Protein AF-A0A5T8WCN5-F1 (afdb_monomer_lite)

Structure (mmCIF, N/CA/C/O backbone):
data_AF-A0A5T8WCN5-F1
#
_entry.id   AF-A0A5T8WCN5-F1
#
loop_
_atom_site.group_PDB
_atom_site.id
_atom_site.type_symbol
_atom_site.label_atom_id
_atom_site.label_alt_id
_atom_site.label_comp_id
_atom_site.label_asym_id
_atom_site.label_entity_id
_atom_site.label_seq_id
_atom_site.pdbx_PDB_ins_code
_atom_site.Cartn_x
_atom_site.Cartn_y
_atom_site.Cartn_z
_atom_site.occupancy
_atom_site.B_iso_or_equiv
_atom_site.auth_seq_id
_atom_site.auth_comp_id
_atom_site.auth_asym_id
_atom_site.auth_atom_id
_atom_site.pdbx_PDB_model_num
ATOM 1 N N . LEU A 1 1 ? 2.076 -3.722 13.464 1.00 82.94 1 LEU A N 1
ATOM 2 C CA . LEU A 1 1 ? 0.834 -3.062 12.977 1.00 82.94 1 LEU A CA 1
ATOM 3 C C . LEU A 1 1 ? -0.424 -3.867 13.313 1.00 82.94 1 LEU A C 1
ATOM 5 O O . LEU A 1 1 ? -1.258 -3.328 14.028 1.00 82.94 1 LEU A O 1
ATOM 9 N N . VAL A 1 2 ? -0.554 -5.138 12.902 1.00 87.25 2 VAL A N 1
ATOM 10 C CA . VAL A 1 2 ? -1.712 -5.998 13.263 1.00 87.25 2 VAL A CA 1
ATOM 11 C C . VAL A 1 2 ? -1.995 -6.002 14.772 1.00 87.25 2 VAL A C 1
ATOM 13 O O . VAL A 1 2 ? -3.117 -5.730 15.182 1.00 87.25 2 VAL A O 1
ATOM 16 N N . ALA A 1 3 ? -0.969 -6.209 15.606 1.00 87.50 3 ALA A N 1
ATOM 17 C CA . ALA A 1 3 ? -1.112 -6.182 17.064 1.00 87.50 3 ALA A CA 1
ATOM 18 C C . ALA A 1 3 ? -1.677 -4.845 17.586 1.00 87.50 3 ALA A C 1
ATOM 20 O O . ALA A 1 3 ? -2.557 -4.845 18.443 1.00 87.50 3 ALA A O 1
ATOM 21 N N . SER A 1 4 ? -1.229 -3.711 17.034 1.00 90.00 4 SER A N 1
ATOM 22 C CA . SER A 1 4 ? -1.769 -2.384 17.359 1.00 90.00 4 SER A CA 1
ATOM 23 C C . SER A 1 4 ? -3.244 -2.256 16.971 1.00 90.00 4 SER A C 1
ATOM 25 O O . SER A 1 4 ? -4.031 -1.724 17.749 1.00 90.00 4 SER A O 1
ATOM 27 N N . ILE A 1 5 ? -3.629 -2.777 15.800 1.00 90.81 5 ILE A N 1
ATOM 28 C CA . ILE A 1 5 ? -5.024 -2.772 15.338 1.00 90.81 5 ILE A CA 1
ATOM 29 C C . ILE A 1 5 ? -5.900 -3.590 16.291 1.00 90.81 5 ILE A C 1
ATOM 31 O O . ILE A 1 5 ? -6.925 -3.091 16.750 1.00 90.81 5 ILE A O 1
ATOM 35 N N . CYS A 1 6 ? -5.485 -4.808 16.651 1.00 90.94 6 CYS A N 1
ATOM 36 C CA . CYS A 1 6 ? -6.209 -5.636 17.617 1.00 90.94 6 CYS A CA 1
ATOM 37 C C . CYS A 1 6 ? -6.299 -4.957 18.994 1.00 90.94 6 CYS A C 1
ATOM 39 O O . CYS A 1 6 ? -7.351 -4.983 19.634 1.00 90.94 6 CYS A O 1
ATOM 41 N N . ALA A 1 7 ? -5.231 -4.280 19.429 1.00 91.00 7 ALA A N 1
ATOM 42 C CA . ALA A 1 7 ? -5.209 -3.554 20.694 1.00 91.00 7 ALA A CA 1
ATOM 43 C C . ALA A 1 7 ? -6.263 -2.435 20.756 1.00 91.00 7 ALA A C 1
ATOM 45 O O . ALA A 1 7 ? -6.838 -2.224 21.826 1.00 91.00 7 ALA A O 1
ATOM 46 N N . PHE A 1 8 ? -6.601 -1.779 19.637 1.00 92.62 8 PHE A N 1
ATOM 47 C CA . PHE A 1 8 ? -7.662 -0.762 19.610 1.00 92.62 8 PHE A CA 1
ATOM 48 C C . PHE A 1 8 ? -9.007 -1.305 20.107 1.00 92.62 8 PHE A C 1
ATOM 50 O O . PHE A 1 8 ? -9.693 -0.626 20.867 1.00 92.62 8 PHE A O 1
ATOM 57 N N . PHE A 1 9 ? -9.346 -2.558 19.798 1.00 91.19 9 PHE A N 1
ATOM 58 C CA . PHE A 1 9 ? -10.591 -3.189 20.256 1.00 91.19 9 PHE A CA 1
ATOM 59 C C . PHE A 1 9 ? -10.588 -3.510 21.761 1.00 91.19 9 PHE A C 1
ATOM 61 O O . PHE A 1 9 ? -11.640 -3.742 22.357 1.00 91.19 9 PHE A O 1
ATOM 68 N N . THR A 1 10 ? -9.424 -3.454 22.415 1.00 88.19 10 THR A N 1
ATOM 69 C CA . THR A 1 10 ? -9.294 -3.561 23.879 1.00 88.19 10 THR A CA 1
ATOM 70 C C . THR A 1 10 ? -9.321 -2.203 24.585 1.00 88.19 10 THR A C 1
ATOM 72 O O . THR A 1 10 ? -9.452 -2.158 25.809 1.00 88.19 10 THR A O 1
ATOM 75 N N . TYR A 1 11 ? -9.277 -1.090 23.837 1.00 85.88 11 TYR A N 1
ATOM 76 C CA . TYR A 1 11 ? -9.132 0.271 24.366 1.00 85.88 11 TYR A CA 1
ATOM 77 C C . TYR A 1 11 ? -10.179 0.636 25.426 1.00 85.88 11 TYR A C 1
ATOM 79 O O . TYR A 1 11 ? -9.854 1.277 26.425 1.00 85.88 11 TYR A O 1
ATOM 87 N N . LYS A 1 12 ? -11.437 0.212 25.244 1.00 83.31 12 LYS A N 1
ATOM 88 C CA . LYS A 1 12 ? -12.510 0.466 26.221 1.00 83.31 12 LYS A CA 1
ATOM 89 C C . LYS A 1 12 ? -12.329 -0.287 27.534 1.00 83.31 12 LYS A C 1
ATOM 91 O O . LYS A 1 12 ? -12.699 0.244 28.574 1.00 83.31 12 LYS A O 1
ATOM 96 N N . LYS A 1 13 ? -11.793 -1.509 27.479 1.00 86.75 13 LYS A N 1
ATOM 97 C CA . LYS A 1 13 ? -11.611 -2.373 28.652 1.00 86.75 13 LYS A CA 1
ATOM 98 C C . LYS A 1 13 ? -10.330 -2.022 29.404 1.00 86.75 13 LYS A C 1
ATOM 100 O O . LYS A 1 13 ? -10.351 -1.912 30.622 1.00 86.75 13 LYS A O 1
ATOM 105 N N . SER A 1 14 ? -9.228 -1.822 28.682 1.00 89.25 14 SER A N 1
ATOM 106 C CA . SER A 1 14 ? -7.927 -1.498 29.267 1.00 89.25 14 SER A CA 1
ATOM 107 C C . SER A 1 14 ? -7.165 -0.507 28.391 1.00 89.25 14 SER A C 1
ATOM 109 O O . SER A 1 14 ? -6.433 -0.870 27.468 1.00 89.25 14 SER A O 1
ATOM 111 N N . LYS A 1 15 ? -7.331 0.784 28.702 1.00 89.50 15 LYS A N 1
ATOM 112 C CA . LYS A 1 15 ? -6.631 1.870 28.000 1.00 89.50 15 LYS A CA 1
ATOM 113 C C . LYS A 1 15 ? -5.117 1.739 28.121 1.00 89.50 15 LYS A C 1
ATOM 115 O O . LYS A 1 15 ? -4.421 1.927 27.129 1.00 89.50 15 LYS A O 1
ATOM 120 N N . LEU A 1 16 ? -4.626 1.408 29.318 1.00 89.81 16 LEU A N 1
ATOM 121 C CA . LEU A 1 16 ? -3.194 1.284 29.577 1.00 89.81 16 LEU A CA 1
ATOM 122 C C . LEU A 1 16 ? -2.584 0.176 28.715 1.00 89.81 16 LEU A C 1
ATOM 124 O O . LEU A 1 16 ? -1.614 0.430 28.015 1.00 89.81 16 LEU A O 1
ATOM 128 N N . PHE A 1 17 ? -3.215 -1.001 28.673 1.00 90.06 17 PHE A N 1
ATOM 129 C CA . PHE A 1 17 ? -2.760 -2.121 27.846 1.00 90.06 17 PHE A CA 1
ATOM 130 C C . PHE A 1 17 ? -2.716 -1.765 26.356 1.00 90.06 17 PHE A C 1
ATOM 132 O O . PHE A 1 17 ? -1.711 -2.007 25.688 1.00 90.06 17 PHE A O 1
ATOM 139 N N . CYS A 1 18 ? -3.771 -1.119 25.846 1.00 90.69 18 CYS A N 1
ATOM 140 C CA . CYS A 1 18 ? -3.808 -0.651 24.463 1.00 90.69 18 CYS A CA 1
ATOM 141 C C . CYS A 1 18 ? -2.660 0.323 24.159 1.00 90.69 18 CYS A C 1
ATOM 143 O O . CYS A 1 18 ? -1.974 0.164 23.150 1.00 90.69 18 CYS A O 1
ATOM 145 N N . ILE A 1 19 ? -2.438 1.320 25.022 1.00 90.88 19 ILE A N 1
ATOM 146 C CA . ILE A 1 19 ? -1.373 2.316 24.841 1.00 90.88 19 ILE A CA 1
ATOM 147 C C . ILE A 1 19 ? 0.002 1.643 24.890 1.00 90.88 19 ILE A C 1
ATOM 149 O O . ILE A 1 19 ? 0.832 1.919 24.028 1.00 90.88 19 ILE A O 1
ATOM 153 N N . SER A 1 20 ? 0.231 0.728 25.835 1.00 90.81 20 SER A N 1
ATOM 154 C CA . SER A 1 20 ? 1.493 -0.002 25.963 1.00 90.81 20 SER A CA 1
ATOM 155 C C . SER A 1 20 ? 1.814 -0.830 24.718 1.00 90.81 20 SER A C 1
ATOM 157 O O . SER A 1 20 ? 2.929 -0.736 24.210 1.00 90.81 20 SER A O 1
ATOM 159 N N . ILE A 1 21 ? 0.849 -1.583 24.171 1.00 92.88 21 ILE A N 1
ATOM 160 C CA . ILE A 1 21 ? 1.066 -2.372 22.945 1.00 92.88 21 ILE A CA 1
ATOM 161 C C . ILE A 1 21 ? 1.368 -1.470 21.754 1.00 92.88 21 ILE A C 1
ATOM 163 O O . ILE A 1 21 ? 2.273 -1.770 20.971 1.00 92.88 21 ILE A O 1
ATOM 167 N N . VAL A 1 22 ? 0.611 -0.382 21.598 1.00 91.94 22 VAL A N 1
ATOM 168 C CA . VAL A 1 22 ? 0.800 0.557 20.488 1.00 91.94 22 VAL A CA 1
ATOM 169 C C . VAL A 1 22 ? 2.176 1.211 20.579 1.00 91.94 22 VAL A C 1
ATOM 171 O O . VAL A 1 22 ? 2.896 1.223 19.586 1.00 91.94 22 VAL A O 1
ATOM 174 N N . LEU A 1 23 ? 2.570 1.688 21.761 1.00 90.38 23 LEU A N 1
ATOM 175 C CA . LEU A 1 23 ? 3.866 2.327 21.987 1.00 90.38 23 LEU A CA 1
ATOM 176 C C . LEU A 1 23 ? 5.022 1.349 21.754 1.00 90.38 23 LEU A C 1
ATOM 178 O O . LEU A 1 23 ? 5.965 1.683 21.043 1.00 90.38 23 LEU A O 1
ATOM 182 N N . PHE A 1 24 ? 4.909 0.119 22.259 1.00 92.06 24 PHE A N 1
ATOM 183 C CA . PHE A 1 24 ? 5.889 -0.934 22.006 1.00 92.06 24 PHE A CA 1
ATOM 184 C C . PHE A 1 24 ? 6.013 -1.257 20.508 1.00 92.06 24 PHE A C 1
ATOM 186 O O . PHE A 1 24 ? 7.120 -1.312 19.979 1.00 92.06 24 PHE A O 1
ATOM 193 N N . ASN A 1 25 ? 4.892 -1.379 19.785 1.00 90.12 25 ASN A N 1
ATOM 194 C CA . ASN A 1 25 ? 4.906 -1.578 18.331 1.00 90.12 25 ASN A CA 1
ATOM 195 C C . ASN A 1 25 ? 5.549 -0.396 17.596 1.00 90.12 25 ASN A C 1
ATOM 197 O O . ASN A 1 25 ? 6.308 -0.618 16.659 1.00 90.12 25 ASN A O 1
ATOM 201 N N . CYS A 1 26 ? 5.266 0.845 18.001 1.00 87.62 26 CYS A N 1
ATOM 202 C CA . CYS A 1 26 ? 5.889 2.025 17.405 1.00 87.62 26 CYS A CA 1
ATOM 203 C C . CYS A 1 26 ? 7.409 2.023 17.604 1.00 87.62 26 CYS A C 1
ATOM 205 O O . CYS A 1 26 ? 8.124 2.339 16.660 1.00 87.62 26 CYS A O 1
ATOM 207 N N . ILE A 1 27 ? 7.903 1.617 18.780 1.00 87.06 27 ILE A N 1
ATOM 208 C CA . ILE A 1 27 ? 9.344 1.472 19.042 1.00 87.06 27 ILE A CA 1
ATOM 209 C C . ILE A 1 27 ? 9.949 0.391 18.140 1.00 87.06 27 ILE A C 1
ATOM 211 O O . ILE A 1 27 ? 10.964 0.639 17.499 1.00 87.06 27 ILE A O 1
ATOM 215 N N . LEU A 1 28 ? 9.320 -0.783 18.029 1.00 87.44 28 LEU A N 1
ATOM 216 C CA . LEU A 1 28 ? 9.818 -1.852 17.154 1.00 87.44 28 LEU A CA 1
ATOM 217 C C . LEU A 1 28 ? 9.855 -1.430 15.679 1.00 87.44 28 LEU A C 1
ATOM 219 O O . LEU A 1 28 ? 10.840 -1.678 14.990 1.00 87.44 28 LEU A O 1
ATOM 223 N N . ILE A 1 29 ? 8.802 -0.761 15.201 1.00 84.44 29 ILE A N 1
ATOM 224 C CA . ILE A 1 29 ? 8.745 -0.217 13.836 1.00 84.44 29 ILE A CA 1
ATOM 225 C C . ILE A 1 29 ? 9.837 0.836 13.638 1.00 84.44 29 ILE A C 1
ATOM 227 O O . ILE A 1 29 ? 10.491 0.861 12.600 1.00 84.44 29 ILE A O 1
ATOM 231 N N . PHE A 1 30 ? 10.066 1.681 14.641 1.00 79.75 30 PHE A N 1
ATOM 232 C CA . PHE A 1 30 ? 11.117 2.687 14.600 1.00 79.75 30 PHE A CA 1
ATOM 233 C C . PHE A 1 30 ? 12.512 2.055 14.490 1.00 79.75 30 PHE A C 1
ATOM 235 O O . PHE A 1 30 ? 13.299 2.473 13.646 1.00 79.75 30 PHE A O 1
ATOM 242 N N . LEU A 1 31 ? 12.795 1.008 15.272 1.00 82.31 31 LEU A N 1
ATOM 243 C CA . LEU A 1 31 ? 14.061 0.265 15.209 1.00 82.31 31 LEU A CA 1
ATOM 244 C C . LEU A 1 31 ? 14.255 -0.475 13.878 1.00 82.31 31 LEU A C 1
ATOM 246 O O . LEU A 1 31 ? 15.385 -0.651 13.438 1.00 82.31 31 LEU A O 1
ATOM 250 N N . HIS A 1 32 ? 13.167 -0.872 13.216 1.00 79.75 32 HIS A N 1
ATOM 251 C CA . HIS A 1 32 ? 13.210 -1.475 11.883 1.00 79.75 32 HIS A CA 1
ATOM 252 C C . HIS A 1 32 ? 13.611 -0.474 10.778 1.00 79.75 32 HIS A C 1
ATOM 254 O O . HIS A 1 32 ? 13.887 -0.876 9.653 1.00 79.75 32 HIS A O 1
ATOM 260 N N . GLY A 1 33 ? 13.638 0.833 11.064 1.00 71.38 33 GLY A N 1
ATOM 261 C CA . GLY A 1 33 ? 14.055 1.877 10.120 1.00 71.38 33 GLY A CA 1
ATOM 262 C C . GLY A 1 33 ? 12.966 2.329 9.140 1.00 71.38 33 GLY A C 1
ATOM 263 O O . GLY A 1 33 ? 13.053 3.429 8.593 1.00 71.38 33 GLY A O 1
ATOM 264 N N . ASN A 1 34 ? 11.888 1.554 8.968 1.00 74.31 34 ASN A N 1
ATOM 265 C CA . ASN A 1 34 ? 10.734 1.962 8.168 1.00 74.31 34 ASN A CA 1
ATOM 266 C C . ASN A 1 34 ? 9.742 2.785 9.008 1.00 74.31 34 ASN A C 1
ATOM 268 O O . ASN A 1 34 ? 9.023 2.253 9.851 1.00 74.31 34 ASN A O 1
ATOM 272 N N . LYS A 1 35 ? 9.661 4.093 8.742 1.00 76.31 35 LYS A N 1
ATOM 273 C CA . LYS A 1 35 ? 8.790 5.030 9.478 1.00 76.31 35 LYS A CA 1
ATOM 274 C C . LYS A 1 35 ? 7.345 5.057 8.958 1.00 76.31 35 LYS A C 1
ATOM 276 O O . LYS A 1 35 ? 6.450 5.499 9.679 1.00 76.31 35 LYS A O 1
ATOM 281 N N . GLY A 1 36 ? 7.092 4.563 7.742 1.00 79.19 36 GLY A N 1
ATOM 282 C CA . GLY A 1 36 ? 5.768 4.570 7.104 1.00 79.19 36 GLY A CA 1
ATOM 283 C C . GLY A 1 36 ? 4.660 3.909 7.942 1.00 79.19 36 GLY A C 1
ATOM 284 O O . GLY A 1 36 ? 3.607 4.519 8.141 1.00 79.19 36 GLY A O 1
ATOM 285 N N . PRO A 1 37 ? 4.881 2.719 8.532 1.00 87.31 37 PRO A N 1
ATOM 286 C CA . PRO A 1 37 ? 3.853 2.025 9.305 1.00 87.31 37 PRO A CA 1
ATOM 287 C C . PRO A 1 37 ? 3.378 2.772 10.559 1.00 87.31 37 PRO A C 1
ATOM 289 O O . PRO A 1 37 ? 2.265 2.520 11.014 1.00 87.31 37 PRO A O 1
ATOM 292 N N . ILE A 1 38 ? 4.163 3.709 11.110 1.00 85.19 38 ILE A N 1
ATOM 293 C CA . ILE A 1 38 ? 3.731 4.553 12.240 1.00 85.19 38 ILE A CA 1
ATOM 294 C C . ILE A 1 38 ? 2.555 5.440 11.812 1.00 85.19 38 ILE A C 1
ATOM 296 O O . ILE A 1 38 ? 1.558 5.546 12.532 1.00 85.19 38 ILE A O 1
ATOM 300 N N . PHE A 1 39 ? 2.626 6.015 10.609 1.00 85.00 39 PHE A N 1
ATOM 301 C CA . PHE A 1 39 ? 1.515 6.769 10.030 1.00 85.00 39 PHE A CA 1
ATOM 302 C C . PHE A 1 39 ? 0.303 5.868 9.793 1.00 85.00 39 PHE A C 1
ATOM 304 O O . PHE A 1 39 ? -0.814 6.253 10.136 1.00 85.00 39 PHE A O 1
ATOM 311 N N . SER A 1 40 ? 0.514 4.646 9.292 1.00 89.56 40 SER A N 1
ATOM 312 C CA . SER A 1 40 ? -0.570 3.674 9.108 1.00 89.56 40 SER A CA 1
ATOM 313 C C . SER A 1 40 ? -1.281 3.334 10.424 1.00 89.56 40 SER A C 1
ATOM 315 O O . SER A 1 40 ? -2.508 3.274 10.437 1.00 89.56 40 SER A O 1
ATOM 317 N N . ILE A 1 41 ? -0.556 3.184 11.548 1.00 91.31 41 ILE A N 1
ATOM 318 C CA . ILE A 1 41 ? -1.161 3.007 12.887 1.00 91.31 41 ILE A CA 1
ATOM 319 C C . ILE A 1 41 ? -2.046 4.206 13.235 1.00 91.31 41 ILE A C 1
ATOM 321 O O . ILE A 1 41 ? -3.177 4.029 13.688 1.00 91.31 41 ILE A O 1
ATOM 325 N N . PHE A 1 42 ? -1.537 5.424 13.043 1.00 89.69 42 PHE A N 1
ATOM 326 C CA . PHE A 1 42 ? -2.257 6.644 13.395 1.00 89.69 42 PHE A CA 1
ATOM 327 C C . PHE A 1 42 ? -3.546 6.816 12.577 1.00 89.69 42 PHE A C 1
ATOM 329 O O . PHE A 1 42 ? -4.613 7.065 13.143 1.00 89.69 42 PHE A O 1
ATOM 336 N N . ILE A 1 43 ? -3.477 6.615 11.258 1.00 91.56 43 ILE A N 1
ATOM 337 C CA . ILE A 1 43 ? -4.647 6.683 10.374 1.00 91.56 43 ILE A CA 1
ATOM 338 C C . ILE A 1 43 ? -5.640 5.569 10.728 1.00 91.56 43 ILE A C 1
ATOM 340 O O . ILE A 1 43 ? -6.835 5.837 10.867 1.00 91.56 43 ILE A O 1
ATOM 344 N N . ALA A 1 44 ? -5.162 4.342 10.960 1.00 94.19 44 ALA A N 1
ATOM 345 C CA . ALA A 1 44 ? -6.008 3.240 11.409 1.00 94.19 44 ALA A CA 1
ATOM 346 C C . ALA A 1 44 ? -6.708 3.562 12.738 1.00 94.19 44 ALA A C 1
ATOM 348 O O . ALA A 1 44 ? -7.883 3.247 12.902 1.00 94.19 44 ALA A O 1
ATOM 349 N N . PHE A 1 45 ? -6.045 4.247 13.672 1.00 93.12 45 PHE A N 1
ATOM 350 C CA . PHE A 1 45 ? -6.673 4.668 14.923 1.00 93.12 45 PHE A CA 1
ATOM 351 C C . PHE A 1 45 ? -7.784 5.707 14.704 1.00 93.12 45 PHE A C 1
ATOM 353 O O . PHE A 1 45 ? -8.863 5.587 15.284 1.00 93.12 45 PHE A O 1
ATOM 360 N N . ILE A 1 46 ? -7.566 6.704 13.839 1.00 93.00 46 ILE A N 1
ATOM 361 C CA . ILE A 1 46 ? -8.610 7.678 13.471 1.00 93.00 46 ILE A CA 1
ATOM 362 C C . ILE A 1 46 ? -9.819 6.960 12.863 1.00 93.00 46 ILE A C 1
ATOM 364 O O . ILE A 1 46 ? -10.961 7.238 13.236 1.00 93.00 46 ILE A O 1
ATOM 368 N N . LEU A 1 47 ? -9.574 6.017 11.953 1.00 94.56 47 LEU A N 1
ATOM 369 C CA . LEU A 1 47 ? -10.631 5.240 11.316 1.00 94.56 47 LEU A CA 1
ATOM 370 C C . LEU A 1 47 ? -11.357 4.336 12.308 1.00 94.56 47 LEU A C 1
ATOM 372 O O . LEU A 1 47 ? -12.578 4.253 12.241 1.00 94.56 47 LEU A O 1
ATOM 376 N N . TYR A 1 48 ? -10.652 3.738 13.269 1.00 94.94 48 TYR A N 1
ATOM 377 C CA . TYR A 1 48 ? -11.268 3.002 14.373 1.00 94.94 48 TYR A CA 1
ATOM 378 C C . TYR A 1 48 ? -12.225 3.912 15.158 1.00 94.94 48 TYR A C 1
ATOM 380 O O . TYR A 1 48 ? -13.392 3.575 15.361 1.00 94.94 48 TYR A O 1
ATOM 388 N N . LEU A 1 49 ? -11.778 5.113 15.541 1.00 93.25 49 LEU A N 1
ATOM 389 C CA . LEU A 1 49 ? -12.631 6.056 16.264 1.00 93.25 49 LEU A CA 1
ATOM 390 C C . LEU A 1 49 ? -13.864 6.477 15.444 1.00 93.25 49 LEU A C 1
ATOM 392 O O . LEU A 1 49 ? -14.948 6.633 16.002 1.00 93.25 49 LEU A O 1
ATOM 396 N N . SER A 1 50 ? -13.712 6.653 14.133 1.00 93.50 50 SER A N 1
ATOM 397 C CA . SER A 1 50 ? -14.807 7.070 13.256 1.00 93.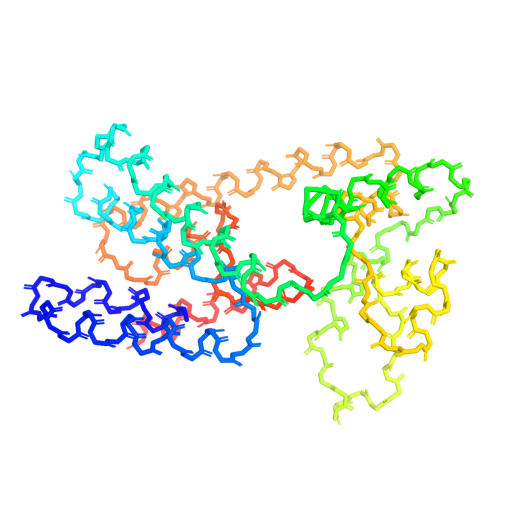50 50 SER A CA 1
ATOM 398 C C . SER A 1 50 ? -15.794 5.938 12.952 1.00 93.50 50 SER A C 1
ATOM 400 O O . SER A 1 50 ? -16.994 6.141 13.094 1.00 93.50 50 SER A O 1
ATOM 402 N N . TYR A 1 51 ? -15.312 4.764 12.536 1.00 93.19 51 TYR A N 1
ATOM 403 C CA . TYR A 1 51 ? -16.132 3.668 11.997 1.00 93.19 51 TYR A CA 1
ATOM 404 C C . TYR A 1 51 ? -16.545 2.620 13.040 1.00 93.19 51 TYR A C 1
ATOM 406 O O . TYR A 1 51 ? -17.553 1.951 12.855 1.00 93.19 51 TYR A O 1
ATOM 414 N N . ILE A 1 52 ? -15.796 2.449 14.134 1.00 93.69 52 ILE A N 1
ATOM 415 C CA . ILE A 1 52 ? -16.148 1.491 15.201 1.00 93.69 52 ILE A CA 1
ATOM 416 C C . ILE A 1 52 ? -16.812 2.210 16.374 1.00 93.69 52 ILE A C 1
ATOM 418 O O . ILE A 1 52 ? -17.835 1.770 16.907 1.00 93.69 52 ILE A O 1
ATOM 422 N N . GLU A 1 53 ? -16.227 3.336 16.784 1.00 92.31 53 GLU A N 1
ATOM 423 C CA . GLU A 1 53 ? -16.695 4.121 17.930 1.00 92.31 53 GLU A CA 1
ATOM 424 C C . GLU A 1 53 ? -17.720 5.201 17.559 1.00 92.31 53 GLU A C 1
ATOM 426 O O . GLU A 1 53 ? -18.254 5.854 18.456 1.00 92.31 53 GLU A O 1
ATOM 431 N N . ASN A 1 54 ? -18.010 5.395 16.266 1.00 90.88 54 ASN A N 1
ATOM 432 C CA . ASN A 1 54 ? -18.937 6.412 15.751 1.00 90.88 54 ASN A CA 1
ATOM 433 C C . ASN A 1 54 ? -18.626 7.839 16.240 1.00 90.88 54 ASN A C 1
ATOM 435 O O . ASN A 1 54 ? -19.518 8.681 16.381 1.00 90.88 54 ASN A O 1
ATOM 439 N N . LYS A 1 55 ? -17.352 8.139 16.519 1.00 91.19 55 LYS A N 1
ATOM 440 C CA . LYS A 1 55 ? -16.927 9.471 16.953 1.00 91.19 55 LYS A CA 1
ATOM 441 C C . LYS A 1 55 ? -16.705 10.366 15.747 1.00 91.19 55 LYS A C 1
ATOM 443 O O . LYS A 1 55 ? -15.896 10.073 14.872 1.00 91.19 55 LYS A O 1
ATOM 448 N N . LYS A 1 56 ? -17.356 11.528 15.756 1.00 90.19 56 LYS A N 1
ATOM 449 C CA . LYS A 1 56 ? -17.099 12.584 14.774 1.00 90.19 56 LYS A CA 1
ATOM 450 C C . LYS A 1 56 ? -15.725 13.198 15.031 1.00 90.19 56 LYS A C 1
ATOM 452 O O . LYS A 1 56 ? -15.518 13.881 16.036 1.00 90.19 56 LYS A O 1
ATOM 457 N N . ILE A 1 57 ? -14.792 12.962 14.116 1.00 90.06 57 ILE A N 1
ATOM 458 C CA . ILE A 1 57 ? -13.454 13.545 14.183 1.00 90.06 57 ILE A CA 1
ATOM 459 C C . ILE A 1 57 ? -13.516 14.970 13.638 1.00 90.06 57 ILE A C 1
ATOM 461 O O . ILE A 1 57 ? -13.880 15.201 12.488 1.00 90.06 57 ILE A O 1
ATOM 465 N N . LYS A 1 58 ? -13.187 15.948 14.485 1.00 90.56 58 LYS A N 1
ATOM 466 C CA . LYS A 1 58 ? -13.170 17.358 14.086 1.00 90.56 58 LYS A CA 1
ATOM 467 C C . LYS A 1 58 ? -12.006 17.605 13.127 1.00 90.56 58 LYS A C 1
ATOM 469 O O . LYS A 1 58 ? -10.884 17.198 13.416 1.00 90.56 58 LYS A O 1
ATOM 474 N N . PHE A 1 59 ? -12.240 18.368 12.061 1.00 88.19 59 PHE A N 1
ATOM 475 C CA . PHE A 1 59 ? -11.190 18.753 11.111 1.00 88.19 59 PHE A CA 1
ATOM 476 C C . PHE A 1 59 ? -9.975 19.393 11.806 1.00 88.19 59 PHE A C 1
ATOM 478 O O . PHE A 1 59 ? -8.841 18.990 11.577 1.00 88.19 59 PHE A O 1
ATOM 485 N N . MET A 1 60 ? -10.210 20.297 12.765 1.00 91.94 60 MET A N 1
ATOM 486 C CA . MET A 1 60 ? -9.130 20.937 13.530 1.00 91.94 60 MET A CA 1
ATOM 487 C C . MET A 1 60 ? -8.298 19.968 14.376 1.00 91.94 60 MET A C 1
ATOM 489 O O . MET A 1 60 ? -7.136 20.253 14.650 1.00 91.94 60 MET A O 1
ATOM 493 N N . PHE A 1 61 ? -8.869 18.840 14.807 1.00 89.94 61 PHE A N 1
ATOM 494 C CA . PHE A 1 61 ? -8.090 17.804 15.481 1.00 89.94 61 PHE A CA 1
ATOM 495 C C . PHE A 1 61 ? -7.114 17.155 14.496 1.00 89.94 61 PHE A C 1
ATOM 497 O O . PHE A 1 61 ? -5.933 17.061 14.810 1.00 89.94 61 PHE A O 1
ATOM 504 N N . LEU A 1 62 ? -7.577 16.813 13.287 1.00 88.56 62 LEU A N 1
ATOM 505 C CA . LEU A 1 62 ? -6.721 16.259 12.233 1.00 88.56 62 LEU A CA 1
ATOM 506 C C . LEU A 1 62 ? -5.580 17.217 11.886 1.00 88.56 62 LEU A C 1
ATOM 508 O O . LEU A 1 62 ? -4.426 16.804 11.917 1.00 88.56 62 LEU A O 1
ATOM 512 N N . VAL A 1 63 ? -5.885 18.497 11.645 1.00 89.56 63 VAL A N 1
ATOM 513 C CA . VAL A 1 63 ? -4.869 19.518 11.330 1.00 89.56 63 VAL A CA 1
ATOM 514 C C . VAL A 1 63 ? -3.800 19.585 12.422 1.00 89.56 63 VAL A C 1
ATOM 516 O O . VAL A 1 63 ? -2.612 19.521 12.119 1.00 89.56 63 VAL A O 1
ATOM 519 N N . LYS A 1 64 ? -4.203 19.652 13.698 1.00 90.62 64 LYS A N 1
ATOM 520 C CA . LYS A 1 64 ? -3.256 19.696 14.823 1.00 90.62 64 LYS A CA 1
ATOM 521 C C . LYS A 1 64 ? -2.419 18.424 14.918 1.00 90.62 64 LYS A C 1
ATOM 523 O O . LYS A 1 64 ? -1.210 18.514 15.101 1.00 90.62 64 LYS A O 1
ATOM 528 N N . SER A 1 65 ? -3.032 17.250 14.783 1.00 86.69 65 SER A N 1
ATOM 529 C CA . SER A 1 65 ? -2.303 15.984 14.854 1.00 86.69 65 SER A CA 1
ATOM 530 C C . SER A 1 65 ? -1.303 15.827 13.710 1.00 86.69 65 SER A C 1
ATOM 532 O O . SER A 1 65 ? -0.159 15.465 13.965 1.00 86.69 65 SER A O 1
ATOM 534 N N . PHE A 1 66 ? -1.690 16.151 12.473 1.00 86.50 66 PHE A N 1
ATOM 535 C CA . PHE A 1 66 ? -0.774 16.111 11.332 1.00 86.50 66 PHE A CA 1
ATOM 536 C C . PHE A 1 66 ? 0.335 17.158 11.442 1.00 86.50 66 PHE A C 1
ATOM 538 O O . PHE A 1 66 ? 1.472 16.843 11.110 1.00 86.50 66 PHE A O 1
ATOM 545 N N . ALA A 1 67 ? 0.055 18.354 11.972 1.00 88.31 67 ALA A N 1
ATOM 546 C CA . ALA A 1 67 ? 1.086 19.356 12.237 1.00 88.31 67 ALA A CA 1
ATOM 547 C C . ALA A 1 67 ? 2.116 18.860 13.265 1.00 88.31 67 ALA A C 1
ATOM 549 O O . ALA A 1 67 ? 3.315 18.987 13.040 1.00 88.31 67 ALA A O 1
ATOM 550 N N . VAL A 1 68 ? 1.668 18.234 14.361 1.00 87.69 68 VAL A N 1
ATOM 551 C CA . VAL A 1 68 ? 2.570 17.640 15.364 1.00 87.69 68 VAL A CA 1
ATOM 552 C C . VAL A 1 68 ? 3.416 16.527 14.748 1.00 87.69 68 VAL A C 1
ATOM 554 O O . VAL A 1 68 ? 4.630 16.512 14.935 1.00 87.69 68 VAL A O 1
ATOM 557 N N . ILE A 1 69 ? 2.804 15.624 13.977 1.00 83.62 69 ILE A N 1
ATOM 558 C CA . ILE A 1 69 ? 3.534 14.550 13.292 1.00 83.62 69 ILE A CA 1
ATOM 559 C C . ILE A 1 69 ? 4.555 15.134 12.308 1.00 83.62 69 ILE A C 1
ATOM 561 O O . ILE A 1 69 ? 5.697 14.685 12.299 1.00 83.62 69 ILE A O 1
ATOM 565 N N . ALA A 1 70 ? 4.183 16.151 11.526 1.00 83.25 70 ALA A N 1
ATOM 566 C CA . ALA A 1 70 ? 5.084 16.817 10.591 1.00 83.25 70 ALA A CA 1
ATOM 567 C C . ALA A 1 70 ? 6.281 17.448 11.313 1.00 83.25 70 ALA A C 1
ATOM 569 O O . ALA A 1 70 ? 7.414 17.221 10.908 1.00 83.25 70 ALA A O 1
ATOM 570 N N . VAL A 1 71 ? 6.057 18.164 12.421 1.00 85.56 71 VAL A N 1
ATOM 571 C CA . VAL A 1 71 ? 7.142 18.740 13.234 1.00 85.56 71 VAL A CA 1
ATOM 572 C C . VAL A 1 71 ? 8.074 17.651 13.757 1.00 85.56 71 VAL A C 1
ATOM 574 O O . VAL A 1 71 ? 9.287 17.785 13.636 1.00 85.56 71 VAL A O 1
ATOM 577 N N . ILE A 1 72 ? 7.525 16.558 14.294 1.00 82.50 72 ILE A N 1
ATOM 578 C CA . ILE A 1 72 ? 8.317 15.432 14.802 1.00 82.50 72 ILE A CA 1
ATOM 579 C C . ILE A 1 72 ? 9.160 14.819 13.678 1.00 82.50 72 ILE A C 1
ATOM 581 O O . ILE A 1 72 ? 10.363 14.631 13.838 1.00 82.50 72 ILE A O 1
ATOM 585 N N . VAL A 1 73 ? 8.551 14.536 12.527 1.00 77.19 73 VAL A N 1
ATOM 586 C CA . VAL A 1 73 ? 9.224 13.918 11.377 1.00 77.19 73 VAL A CA 1
ATOM 587 C C . VAL A 1 73 ? 10.311 14.833 10.821 1.00 77.19 73 VAL A C 1
ATOM 589 O O . VAL A 1 73 ? 11.413 14.355 10.567 1.00 77.19 73 VAL A O 1
ATOM 592 N N . THR A 1 74 ? 10.044 16.134 10.698 1.00 77.31 74 THR A N 1
ATOM 593 C CA . THR A 1 74 ? 11.027 17.132 10.259 1.00 77.31 74 THR A CA 1
ATOM 594 C C . THR A 1 74 ? 12.171 17.271 11.257 1.00 77.31 74 THR A C 1
ATOM 596 O O . THR A 1 74 ? 13.325 17.281 10.842 1.00 77.31 74 THR A O 1
ATOM 599 N N . ALA A 1 75 ? 11.890 17.319 12.563 1.00 80.75 75 ALA A N 1
ATOM 600 C CA . ALA A 1 75 ? 12.925 17.383 13.594 1.00 80.75 75 ALA A CA 1
ATOM 601 C C . ALA A 1 75 ? 13.825 16.138 13.564 1.00 80.75 75 ALA A C 1
ATOM 603 O O . ALA A 1 75 ? 15.047 16.249 13.619 1.00 80.75 75 ALA A O 1
ATOM 604 N N . PHE A 1 76 ? 13.234 14.952 13.402 1.00 75.56 76 PHE A N 1
ATOM 605 C CA . PHE A 1 76 ? 14.001 13.719 13.235 1.00 75.56 76 PHE A CA 1
ATOM 606 C C . PHE A 1 76 ? 14.801 13.694 11.938 1.00 75.56 76 PHE A C 1
ATOM 608 O O . PHE A 1 76 ? 15.940 13.232 11.942 1.00 75.56 76 PHE A O 1
ATOM 615 N N . PHE A 1 77 ? 14.222 14.157 10.828 1.00 75.31 77 PHE A N 1
ATOM 616 C CA . PHE A 1 77 ? 14.943 14.266 9.566 1.00 75.31 77 PHE A CA 1
ATOM 617 C C . PHE A 1 77 ? 16.152 15.184 9.742 1.00 75.31 77 PHE A C 1
ATOM 619 O O . PHE A 1 77 ? 17.263 14.739 9.510 1.00 75.31 77 PHE A O 1
ATOM 626 N N . ALA A 1 78 ? 15.965 16.386 10.291 1.00 76.88 78 ALA A N 1
ATOM 627 C CA . ALA A 1 78 ? 17.048 17.324 10.577 1.00 76.88 78 ALA A CA 1
ATOM 628 C C . ALA A 1 78 ? 18.133 16.742 11.502 1.00 76.88 78 ALA A C 1
ATOM 630 O O . ALA A 1 78 ? 19.307 17.011 11.294 1.00 76.88 78 ALA A O 1
ATOM 631 N N . TYR A 1 79 ? 17.761 15.922 12.492 1.00 78.88 79 TYR A N 1
ATOM 632 C CA . TYR A 1 79 ? 18.720 15.262 13.385 1.00 78.88 79 TYR A CA 1
ATOM 633 C C . TYR A 1 79 ? 19.519 14.136 12.709 1.00 78.88 79 TYR A C 1
ATOM 635 O O . TYR A 1 79 ? 20.687 13.932 13.016 1.00 78.88 79 TYR A O 1
ATOM 643 N N . THR A 1 80 ? 18.882 13.373 11.819 1.00 75.56 80 THR A N 1
ATOM 644 C CA . THR A 1 80 ? 19.503 12.210 11.150 1.00 75.56 80 THR A CA 1
ATOM 645 C C . THR A 1 80 ? 20.210 12.564 9.846 1.00 75.56 80 THR A C 1
ATOM 647 O O . THR A 1 80 ? 20.901 11.727 9.273 1.00 75.56 80 THR A O 1
ATOM 650 N N . PHE A 1 81 ? 20.022 13.785 9.365 1.00 73.38 81 PHE A N 1
ATOM 651 C CA . PHE A 1 81 ? 20.527 14.242 8.088 1.00 73.38 81 PHE A CA 1
ATOM 652 C C . PHE A 1 81 ? 21.957 14.770 8.220 1.00 73.38 81 PHE A C 1
ATOM 654 O O . PHE A 1 81 ? 22.214 15.693 8.988 1.00 73.38 81 PHE A O 1
ATOM 661 N N . THR A 1 82 ? 22.882 14.173 7.471 1.00 68.19 82 THR A N 1
ATOM 662 C CA . THR A 1 82 ? 24.323 14.419 7.618 1.00 68.19 82 THR A CA 1
ATOM 663 C C . THR A 1 82 ? 24.934 15.286 6.520 1.00 68.19 82 THR A C 1
ATOM 665 O O . THR A 1 82 ? 25.974 15.872 6.784 1.00 68.19 82 THR A O 1
ATOM 668 N N . ASP A 1 83 ? 24.322 15.407 5.331 1.00 72.62 83 ASP A N 1
ATOM 669 C CA . ASP A 1 83 ? 24.900 16.176 4.212 1.00 72.62 83 ASP A CA 1
ATOM 670 C C . ASP A 1 83 ? 23.881 16.598 3.136 1.00 72.62 83 ASP A C 1
ATOM 672 O O . ASP A 1 83 ? 23.053 15.797 2.700 1.00 72.62 83 ASP A O 1
ATOM 676 N N . GLY A 1 84 ? 24.004 17.838 2.638 1.00 75.31 84 GLY A N 1
ATOM 677 C CA . GLY A 1 84 ? 23.235 18.392 1.509 1.00 75.31 84 GLY A CA 1
ATOM 678 C C . GLY A 1 84 ? 22.116 19.371 1.896 1.00 75.31 84 GLY A C 1
ATOM 679 O O . GLY A 1 84 ? 22.061 19.872 3.016 1.00 75.31 84 GLY A O 1
ATOM 680 N N . ASN A 1 85 ? 21.202 19.668 0.964 1.00 79.06 85 ASN A N 1
ATOM 681 C CA . ASN A 1 85 ? 20.012 20.472 1.258 1.00 79.06 85 ASN A CA 1
ATOM 682 C C . ASN A 1 85 ? 18.854 19.554 1.706 1.00 79.06 85 ASN A C 1
ATOM 684 O O . ASN A 1 85 ? 18.412 18.701 0.929 1.00 79.06 85 ASN A O 1
ATOM 688 N N . PRO A 1 86 ? 18.321 19.709 2.932 1.00 72.94 86 PRO A N 1
ATOM 689 C CA . PRO A 1 86 ? 17.263 18.842 3.440 1.00 72.94 86 PRO A CA 1
ATOM 690 C C . PRO A 1 86 ? 15.958 18.942 2.635 1.00 72.94 86 PRO A C 1
ATOM 692 O O . PRO A 1 86 ? 15.260 17.941 2.488 1.00 72.94 86 PRO A O 1
ATOM 695 N N . ILE A 1 87 ? 15.641 20.114 2.074 1.00 73.00 87 ILE A N 1
ATOM 696 C CA . ILE A 1 87 ? 14.436 20.326 1.257 1.00 73.00 87 ILE A CA 1
ATOM 697 C C . ILE A 1 87 ? 14.568 19.600 -0.082 1.00 73.00 87 ILE A C 1
ATOM 699 O O . ILE A 1 87 ? 13.635 18.932 -0.520 1.00 73.00 87 ILE A O 1
ATOM 703 N N . GLU A 1 88 ? 15.736 19.693 -0.715 1.00 76.62 88 GLU A N 1
ATOM 704 C CA . GLU A 1 88 ? 16.019 19.003 -1.975 1.00 76.62 88 GLU A CA 1
ATOM 705 C C . GLU A 1 88 ? 15.977 17.485 -1.795 1.00 76.62 88 GLU A C 1
ATOM 707 O O . GLU A 1 88 ? 15.352 16.778 -2.581 1.00 76.62 88 GLU A O 1
ATOM 712 N N . ASN A 1 89 ? 16.553 16.974 -0.707 1.00 72.94 89 ASN A N 1
ATOM 713 C CA . ASN A 1 89 ? 16.498 15.549 -0.410 1.00 72.94 89 ASN A CA 1
ATOM 714 C C . ASN A 1 89 ? 15.079 15.069 -0.100 1.00 72.94 89 ASN A C 1
ATOM 716 O O . ASN A 1 89 ? 14.689 14.006 -0.574 1.00 72.94 89 ASN A O 1
ATOM 720 N N . MET A 1 90 ? 14.270 15.863 0.607 1.00 70.38 90 MET A N 1
ATOM 721 C CA . MET A 1 90 ? 12.838 15.586 0.759 1.00 70.38 90 MET A CA 1
ATOM 722 C C . MET A 1 90 ? 12.094 15.595 -0.585 1.00 70.38 90 MET A C 1
ATOM 724 O O . MET A 1 90 ? 11.218 14.759 -0.795 1.00 70.38 90 MET A O 1
ATOM 728 N N . ALA A 1 91 ? 12.443 16.488 -1.514 1.00 72.56 91 ALA A N 1
ATOM 729 C CA . ALA A 1 91 ? 11.865 16.497 -2.858 1.00 72.56 91 ALA A CA 1
ATOM 730 C C . ALA A 1 91 ? 12.285 15.258 -3.672 1.00 72.56 91 ALA A C 1
ATOM 732 O O . ALA A 1 91 ? 11.460 14.674 -4.376 1.00 72.56 91 ALA A O 1
ATOM 733 N N . ASN A 1 92 ? 13.529 14.796 -3.509 1.00 70.56 92 ASN A N 1
ATOM 734 C CA . ASN A 1 92 ? 14.043 13.582 -4.146 1.00 70.56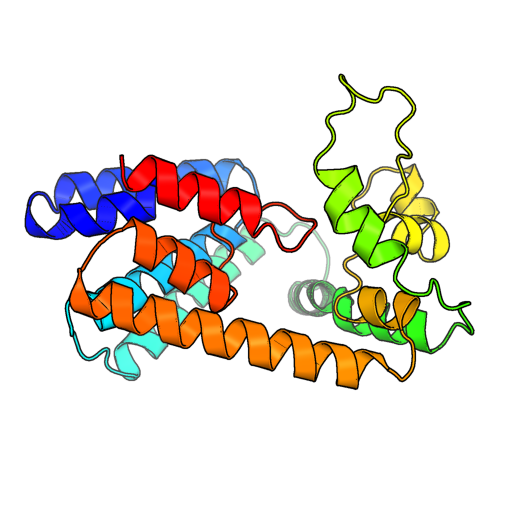 92 ASN A CA 1
ATOM 735 C C . ASN A 1 92 ? 13.338 12.297 -3.675 1.00 70.56 92 ASN A C 1
ATOM 737 O O . ASN A 1 92 ? 13.326 11.329 -4.425 1.00 70.56 92 ASN A O 1
ATOM 741 N N . TYR A 1 93 ? 12.666 12.284 -2.514 1.00 67.25 93 TYR A N 1
ATOM 742 C CA . TYR A 1 93 ? 11.791 11.166 -2.107 1.00 67.25 93 TYR A CA 1
ATOM 743 C C . TYR A 1 93 ? 10.530 11.010 -2.981 1.00 67.25 93 TYR A C 1
ATOM 745 O O . TYR A 1 93 ? 9.817 10.016 -2.857 1.00 67.25 93 TYR A O 1
ATOM 753 N N . SER A 1 94 ? 10.225 11.977 -3.854 1.00 68.94 94 SER A N 1
ATOM 754 C CA . SER A 1 94 ? 9.133 11.877 -4.839 1.00 68.94 94 SER A CA 1
ATOM 755 C C . SER A 1 94 ? 9.597 11.322 -6.194 1.00 68.94 94 SER A C 1
ATOM 757 O O . SER A 1 94 ? 8.948 11.534 -7.223 1.00 68.94 94 SER A O 1
ATOM 759 N N . ASP A 1 95 ? 10.724 10.609 -6.210 1.00 75.25 95 ASP A N 1
ATOM 760 C CA . ASP A 1 95 ? 11.332 10.023 -7.405 1.00 75.25 95 ASP A CA 1
ATOM 761 C C . ASP A 1 95 ? 10.416 9.041 -8.140 1.00 75.25 95 ASP A C 1
ATOM 763 O O . ASP A 1 95 ? 10.514 8.946 -9.356 1.00 75.25 95 ASP A O 1
ATOM 767 N N . TYR A 1 96 ? 9.463 8.395 -7.463 1.00 80.06 96 TYR A N 1
ATOM 768 C CA . TYR A 1 96 ? 8.515 7.470 -8.093 1.00 80.06 96 TYR A CA 1
ATOM 769 C C . TYR A 1 96 ? 7.755 8.066 -9.284 1.00 80.06 96 TYR A C 1
ATOM 771 O O . TYR A 1 96 ? 7.498 7.367 -10.262 1.00 80.06 96 TYR A O 1
ATOM 779 N N . THR A 1 97 ? 7.428 9.363 -9.248 1.00 84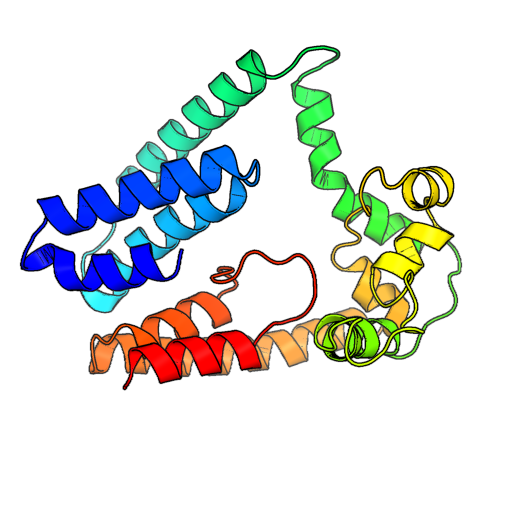.00 97 THR A N 1
ATOM 780 C CA . THR A 1 97 ? 6.775 10.029 -10.389 1.00 84.00 97 THR A CA 1
ATOM 781 C C . THR A 1 97 ? 7.773 10.272 -11.518 1.00 84.00 97 THR A C 1
ATOM 783 O O . THR A 1 97 ? 7.458 10.051 -12.685 1.00 84.00 97 THR A O 1
ATOM 786 N N . ARG A 1 98 ? 9.004 10.673 -11.181 1.00 86.50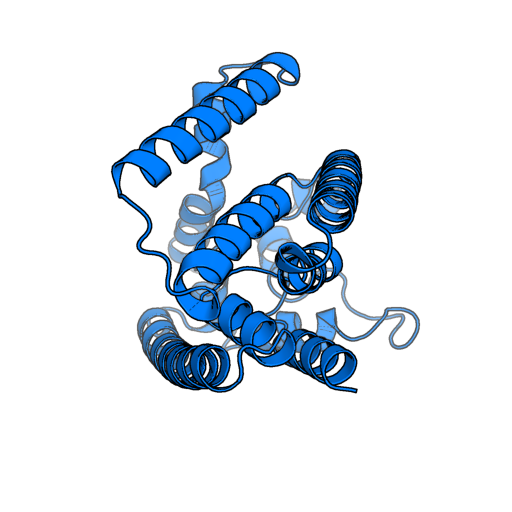 98 ARG A N 1
ATOM 787 C CA . ARG A 1 98 ? 10.089 10.866 -12.152 1.00 86.50 98 ARG A CA 1
ATOM 788 C C . ARG A 1 98 ? 10.458 9.551 -12.838 1.00 86.50 98 ARG A C 1
ATOM 790 O O . ARG A 1 98 ? 10.611 9.525 -14.053 1.00 86.50 98 ARG A O 1
ATOM 797 N N . ASN A 1 99 ? 10.543 8.467 -12.077 1.00 89.94 99 ASN A N 1
ATOM 798 C CA . ASN A 1 99 ? 10.855 7.132 -12.569 1.00 89.94 99 ASN A CA 1
ATOM 799 C C . ASN A 1 99 ? 9.709 6.591 -13.440 1.00 89.94 99 ASN A C 1
ATOM 801 O O . ASN A 1 99 ? 9.969 5.981 -14.471 1.00 89.94 99 ASN A O 1
ATOM 805 N N . ALA A 1 100 ? 8.445 6.887 -13.107 1.00 89.75 100 ALA A N 1
ATOM 806 C CA . ALA A 1 100 ? 7.315 6.578 -13.986 1.00 89.75 100 ALA A CA 1
ATOM 807 C C . ALA A 1 100 ? 7.410 7.303 -15.340 1.00 89.75 100 ALA A C 1
ATOM 809 O O . ALA A 1 100 ? 7.199 6.694 -16.387 1.00 89.75 100 ALA A O 1
ATOM 810 N N . VAL A 1 101 ? 7.761 8.595 -15.329 1.00 90.31 101 VAL A N 1
ATOM 811 C CA . VAL A 1 101 ? 7.966 9.382 -16.557 1.00 90.31 101 VAL A CA 1
ATOM 812 C C . VAL A 1 101 ? 9.162 8.865 -17.356 1.00 90.31 101 VAL A C 1
ATOM 814 O O . VAL A 1 101 ? 9.091 8.834 -18.581 1.00 90.31 101 VAL A O 1
ATOM 817 N N . LEU A 1 102 ? 10.234 8.436 -16.684 1.00 92.00 102 LEU A N 1
ATOM 818 C CA . LEU A 1 102 ? 11.405 7.832 -17.321 1.00 92.00 102 LEU A CA 1
ATOM 819 C C . LEU A 1 102 ? 11.023 6.582 -18.122 1.00 92.00 102 LEU A C 1
ATOM 821 O O . LEU A 1 102 ? 11.400 6.480 -19.282 1.00 92.00 102 LEU A O 1
ATOM 825 N N . VAL A 1 103 ? 10.229 5.680 -17.537 1.00 91.94 103 VAL A N 1
ATOM 826 C CA . VAL A 1 103 ? 9.725 4.486 -18.240 1.00 91.94 103 VAL A CA 1
ATOM 827 C C . VAL A 1 103 ? 8.863 4.882 -19.441 1.00 91.94 103 VAL A C 1
ATOM 829 O O . VAL A 1 103 ? 8.985 4.305 -20.519 1.00 91.94 103 VAL A O 1
ATOM 832 N N . ALA A 1 104 ? 7.996 5.883 -19.273 1.00 90.19 104 ALA A N 1
ATOM 833 C CA . ALA A 1 104 ? 7.097 6.318 -20.336 1.00 90.19 104 ALA A CA 1
ATOM 834 C C . ALA A 1 104 ? 7.816 7.011 -21.506 1.00 90.19 104 ALA A C 1
ATOM 836 O O . ALA A 1 104 ? 7.337 6.955 -22.636 1.00 90.19 104 ALA A O 1
ATOM 837 N N . SER A 1 105 ? 8.951 7.666 -21.253 1.00 91.69 105 SER A N 1
ATOM 838 C CA . SER A 1 105 ? 9.709 8.394 -22.275 1.00 91.69 105 SER A CA 1
ATOM 839 C C . SER A 1 105 ? 10.787 7.559 -22.968 1.00 91.69 105 SER A C 1
ATOM 841 O O . SER A 1 105 ? 11.310 7.984 -23.997 1.00 91.69 105 SER A O 1
ATOM 843 N N . SER A 1 106 ? 11.123 6.375 -22.451 1.00 86.62 106 SER A N 1
ATOM 844 C CA . SER A 1 106 ? 12.298 5.612 -22.883 1.00 86.62 106 SER A CA 1
ATOM 845 C C . SER A 1 106 ? 12.071 4.624 -24.035 1.00 86.62 106 SER A C 1
ATOM 847 O O . SER A 1 106 ? 12.909 3.746 -24.220 1.00 86.62 106 SER A O 1
ATOM 849 N N . ASN A 1 107 ? 10.969 4.712 -24.792 1.00 84.31 107 ASN A N 1
ATOM 850 C CA . ASN A 1 107 ? 10.590 3.717 -25.817 1.00 84.31 107 ASN A CA 1
ATOM 851 C C . ASN A 1 107 ? 10.704 2.261 -25.310 1.00 84.31 107 ASN A C 1
ATOM 853 O O . ASN A 1 107 ? 11.188 1.382 -26.017 1.00 84.31 107 ASN A O 1
ATOM 857 N N . PHE A 1 108 ? 10.324 2.026 -24.052 1.00 88.44 108 PHE A N 1
ATOM 858 C CA . PHE A 1 108 ? 10.420 0.714 -23.419 1.00 88.44 108 PHE A CA 1
ATOM 859 C C . PHE A 1 108 ? 9.354 -0.237 -23.980 1.00 88.44 108 PHE A C 1
ATOM 861 O O . PHE A 1 108 ? 8.179 0.131 -24.049 1.00 88.44 108 PHE A O 1
ATOM 868 N N . ASP A 1 109 ? 9.757 -1.453 -24.356 1.00 90.56 109 ASP A N 1
ATOM 869 C CA . ASP A 1 109 ? 8.836 -2.471 -24.863 1.00 90.56 109 ASP A CA 1
ATOM 870 C C . ASP A 1 109 ? 7.864 -2.925 -23.770 1.00 90.56 109 ASP A C 1
ATOM 872 O O . ASP A 1 109 ? 8.261 -3.237 -22.644 1.00 90.56 109 ASP A O 1
ATOM 876 N N . PHE A 1 110 ? 6.574 -2.991 -24.105 1.00 93.62 110 PHE A N 1
ATOM 877 C CA . PHE A 1 110 ? 5.565 -3.391 -23.131 1.00 93.62 110 PHE A CA 1
ATOM 878 C C . PHE A 1 110 ? 5.710 -4.861 -22.730 1.00 93.62 110 PHE A C 1
ATOM 880 O O . PHE A 1 110 ? 5.937 -5.744 -23.556 1.00 93.62 110 PHE A O 1
ATOM 887 N N . MET A 1 111 ? 5.521 -5.118 -21.439 1.00 94.00 111 MET A N 1
ATOM 888 C CA . MET A 1 111 ? 5.701 -6.426 -20.807 1.00 94.00 111 MET A CA 1
ATOM 889 C C . MET A 1 111 ? 4.387 -7.211 -20.668 1.00 94.00 111 MET A C 1
ATOM 891 O O . MET A 1 111 ? 4.390 -8.347 -20.196 1.00 94.00 111 MET A O 1
ATOM 895 N N . TYR A 1 112 ? 3.265 -6.635 -21.112 1.00 93.56 112 TYR A N 1
ATOM 896 C CA . TYR A 1 112 ? 1.949 -7.274 -21.251 1.00 93.56 112 TYR A CA 1
ATOM 897 C C . TYR A 1 112 ? 1.435 -7.986 -19.985 1.00 93.56 112 TYR A C 1
ATOM 899 O O . TYR A 1 112 ? 0.786 -9.028 -20.063 1.00 93.56 112 TYR A O 1
ATOM 907 N N . GLY A 1 113 ? 1.705 -7.425 -18.804 1.00 92.12 113 GLY A N 1
ATOM 908 C CA . GLY A 1 113 ? 1.259 -7.964 -17.513 1.00 92.12 113 GLY A CA 1
ATOM 909 C C . GLY A 1 113 ? 2.246 -8.938 -16.866 1.00 92.12 113 GLY A C 1
ATOM 910 O O . GLY A 1 113 ? 1.957 -9.471 -15.791 1.00 92.12 113 GLY A O 1
ATOM 911 N N . LYS A 1 114 ? 3.404 -9.182 -17.490 1.00 94.00 114 LYS A N 1
ATOM 912 C CA . LYS A 1 114 ? 4.460 -10.022 -16.925 1.00 94.00 114 LYS A CA 1
ATOM 913 C C . LYS A 1 114 ? 4.972 -9.454 -15.603 1.00 94.00 114 LYS A C 1
ATOM 915 O O . LYS A 1 114 ? 5.100 -10.220 -14.652 1.00 94.00 114 LYS A O 1
ATOM 920 N N . LEU A 1 115 ? 5.233 -8.146 -15.513 1.00 93.06 115 LEU A N 1
ATOM 921 C CA . LEU A 1 115 ? 5.803 -7.562 -14.293 1.00 93.06 115 LEU A CA 1
ATOM 922 C C . LEU A 1 115 ? 4.811 -7.659 -13.130 1.00 93.06 115 LEU A C 1
ATOM 924 O O . LEU A 1 115 ? 5.190 -8.037 -12.023 1.00 93.06 115 LEU A O 1
ATOM 928 N N . LEU A 1 116 ? 3.531 -7.389 -13.390 1.00 91.12 116 LEU A N 1
ATOM 929 C CA . LEU A 1 116 ? 2.438 -7.570 -12.442 1.00 91.12 116 LEU A CA 1
ATOM 930 C C . LEU A 1 116 ? 2.358 -9.023 -11.954 1.00 91.12 116 LEU A C 1
ATOM 932 O O . LEU A 1 116 ? 2.311 -9.267 -10.750 1.00 91.12 116 LEU A O 1
ATOM 936 N N . MET A 1 117 ? 2.358 -9.988 -12.877 1.00 91.62 117 MET A N 1
ATOM 937 C CA . MET A 1 117 ? 2.273 -11.412 -12.546 1.00 91.62 117 MET A CA 1
ATOM 938 C C . MET A 1 117 ? 3.461 -11.854 -11.691 1.00 91.62 117 MET A C 1
ATOM 940 O O . MET A 1 117 ? 3.266 -12.487 -10.656 1.00 91.62 117 MET A O 1
ATOM 944 N N . GLU A 1 118 ? 4.679 -11.474 -12.066 1.00 92.00 118 GLU A N 1
ATOM 945 C CA . GLU A 1 118 ? 5.889 -11.795 -11.311 1.00 92.00 118 GLU A CA 1
ATOM 946 C C . GLU A 1 118 ? 5.878 -11.164 -9.911 1.00 92.00 118 GLU A C 1
ATOM 948 O O . GLU A 1 118 ? 6.156 -11.847 -8.922 1.00 92.00 118 GLU A O 1
ATOM 953 N N . SER A 1 119 ? 5.496 -9.887 -9.803 1.00 88.81 119 SER A N 1
ATOM 954 C CA . SER A 1 119 ? 5.375 -9.178 -8.523 1.00 88.81 119 SER A CA 1
ATOM 955 C C . SER A 1 119 ? 4.379 -9.848 -7.577 1.00 88.81 119 SER A C 1
ATOM 957 O O . SER A 1 119 ? 4.596 -9.845 -6.366 1.00 88.81 119 SER A O 1
ATOM 959 N N . GLU A 1 120 ? 3.310 -10.455 -8.095 1.00 88.44 120 GLU A N 1
ATOM 960 C CA . GLU A 1 120 ? 2.356 -11.208 -7.282 1.00 88.44 120 GLU A CA 1
ATOM 961 C C . GLU A 1 120 ? 2.825 -12.648 -7.010 1.00 88.44 120 GLU A C 1
ATOM 963 O O . GLU A 1 120 ? 2.754 -13.131 -5.884 1.00 88.44 120 GLU A O 1
ATOM 968 N N . VAL A 1 121 ? 3.290 -13.384 -8.009 1.00 89.62 121 VAL A N 1
ATOM 969 C CA . VAL A 1 121 ? 3.523 -14.825 -7.858 1.00 89.62 121 VAL A CA 1
ATOM 970 C C . VAL A 1 121 ? 4.913 -15.103 -7.293 1.00 89.62 121 VAL A C 1
ATOM 972 O O . VAL A 1 121 ? 5.053 -15.828 -6.308 1.00 89.62 121 VAL A O 1
ATOM 975 N N . TYR A 1 122 ? 5.959 -14.515 -7.873 1.00 90.81 122 TYR A N 1
ATOM 976 C CA . TYR A 1 122 ? 7.343 -14.869 -7.539 1.00 90.81 122 TYR A CA 1
ATOM 977 C C . TYR A 1 122 ? 7.754 -14.314 -6.173 1.00 90.81 122 TYR A C 1
ATOM 979 O O . TYR A 1 122 ? 8.560 -14.924 -5.461 1.00 90.81 122 TYR A O 1
ATOM 987 N N . SER A 1 123 ? 7.170 -13.186 -5.761 1.00 86.06 123 SER A N 1
ATOM 988 C CA . SER A 1 123 ? 7.390 -12.608 -4.431 1.00 86.06 123 SER A CA 1
ATOM 989 C C . SER A 1 123 ? 6.929 -13.538 -3.301 1.00 86.06 123 SER A C 1
ATOM 991 O O . SER A 1 123 ? 7.549 -13.553 -2.238 1.00 86.06 123 SER A O 1
ATOM 993 N N . ARG A 1 124 ? 5.907 -14.369 -3.546 1.00 87.56 124 ARG A N 1
ATOM 994 C CA . ARG A 1 124 ? 5.303 -15.273 -2.555 1.00 87.56 124 ARG A CA 1
ATOM 995 C C . ARG A 1 124 ? 6.003 -16.616 -2.418 1.00 87.56 124 ARG A C 1
ATOM 997 O O . ARG A 1 124 ? 5.809 -17.291 -1.413 1.00 87.56 124 ARG A O 1
ATOM 1004 N N . ILE A 1 125 ? 6.806 -17.013 -3.403 1.00 89.50 125 ILE A N 1
ATOM 1005 C CA . ILE A 1 125 ? 7.520 -18.293 -3.386 1.00 89.50 125 ILE A CA 1
ATOM 1006 C C . ILE A 1 125 ? 8.864 -18.095 -2.668 1.00 89.50 125 ILE A C 1
ATOM 1008 O O . ILE A 1 125 ? 9.735 -17.391 -3.189 1.00 89.50 125 ILE A O 1
ATOM 1012 N N . PRO A 1 126 ? 9.091 -18.690 -1.483 1.00 88.75 126 PRO A N 1
ATOM 1013 C CA . PRO A 1 126 ? 10.376 -18.594 -0.797 1.00 88.75 126 PRO A CA 1
ATOM 1014 C C . PRO A 1 126 ? 11.502 -19.230 -1.621 1.00 88.75 126 PRO A C 1
ATOM 1016 O O . PRO A 1 126 ? 11.304 -20.268 -2.251 1.00 88.75 126 PRO A O 1
ATOM 1019 N N . ARG A 1 127 ? 12.719 -18.669 -1.546 1.00 89.56 127 ARG A N 1
ATOM 1020 C CA . ARG A 1 127 ? 13.901 -19.233 -2.233 1.00 89.56 127 ARG A CA 1
ATOM 1021 C C . ARG A 1 127 ? 14.241 -20.662 -1.790 1.00 89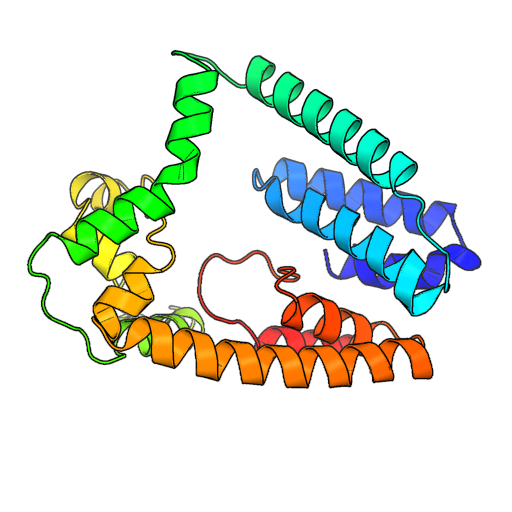.56 127 ARG A C 1
ATOM 1023 O O . ARG A 1 127 ? 14.824 -21.407 -2.557 1.00 89.56 127 ARG A O 1
ATOM 1030 N N . ALA A 1 128 ? 13.841 -21.069 -0.585 1.00 93.81 128 ALA A N 1
ATOM 1031 C CA . ALA A 1 128 ? 13.998 -22.453 -0.135 1.00 93.81 128 ALA A CA 1
ATOM 1032 C C . ALA A 1 128 ? 13.173 -23.454 -0.970 1.00 93.81 128 ALA A C 1
ATOM 1034 O O . ALA A 1 128 ? 13.565 -24.609 -1.090 1.00 93.81 128 ALA A O 1
ATOM 1035 N N . ILE A 1 129 ? 12.040 -23.014 -1.537 1.00 95.38 129 ILE A N 1
ATOM 1036 C CA . ILE A 1 129 ? 11.167 -23.838 -2.388 1.00 95.38 129 ILE A CA 1
ATOM 1037 C C . ILE A 1 129 ? 11.588 -23.730 -3.859 1.00 95.38 129 ILE A C 1
ATOM 1039 O O . ILE A 1 129 ? 11.530 -24.715 -4.587 1.00 95.38 129 ILE A O 1
ATOM 1043 N N . TRP A 1 130 ? 12.043 -22.549 -4.288 1.00 93.81 130 TRP A N 1
ATOM 1044 C CA . TRP A 1 130 ? 12.566 -22.315 -5.635 1.00 93.81 130 TRP A CA 1
ATOM 1045 C C . TRP A 1 130 ? 13.950 -21.647 -5.564 1.00 93.81 130 TRP A C 1
ATOM 1047 O O . TRP A 1 130 ? 14.033 -20.413 -5.554 1.00 93.81 130 TRP A O 1
ATOM 1057 N N . PRO A 1 131 ? 15.034 -22.444 -5.482 1.00 93.25 131 PRO A N 1
ATOM 1058 C CA . PRO A 1 131 ? 16.397 -21.923 -5.352 1.00 93.25 131 PRO A CA 1
ATOM 1059 C C . PRO A 1 131 ? 16.808 -21.031 -6.526 1.00 93.25 131 PRO A C 1
ATOM 1061 O O . PRO A 1 131 ? 17.314 -19.931 -6.310 1.00 93.25 131 PRO A O 1
ATOM 1064 N N . ASP A 1 132 ? 16.475 -21.452 -7.748 1.00 93.88 132 ASP A N 1
ATOM 1065 C CA . ASP A 1 132 ? 16.813 -20.757 -8.998 1.00 93.88 132 ASP A CA 1
ATOM 1066 C C . ASP A 1 132 ? 15.851 -19.606 -9.343 1.00 93.88 132 ASP A C 1
ATOM 1068 O O . ASP A 1 132 ? 15.766 -19.174 -10.495 1.00 93.88 132 ASP A O 1
ATOM 1072 N N . LYS A 1 133 ? 15.076 -19.111 -8.368 1.00 92.38 133 LYS A N 1
ATOM 1073 C CA . LYS A 1 133 ? 14.171 -17.981 -8.585 1.00 92.38 133 LYS A CA 1
ATOM 1074 C C . LYS A 1 133 ? 14.966 -16.750 -9.052 1.00 92.38 133 LYS A C 1
ATOM 1076 O O . LYS A 1 133 ? 15.931 -16.383 -8.365 1.00 92.38 133 LYS A O 1
ATOM 1081 N N . PRO A 1 134 ? 14.539 -16.069 -10.135 1.00 89.38 134 PRO A N 1
ATOM 1082 C CA . PRO A 1 134 ? 15.176 -14.836 -10.589 1.00 89.38 134 PRO A CA 1
ATOM 1083 C C . PRO A 1 134 ? 15.294 -13.805 -9.462 1.00 89.38 134 PRO A C 1
ATOM 1085 O O . PRO A 1 134 ? 14.452 -13.753 -8.562 1.00 89.38 134 PRO A O 1
ATOM 1088 N N . GLU A 1 135 ? 16.344 -12.988 -9.489 1.00 85.06 135 GLU A N 1
ATOM 1089 C CA . GLU A 1 135 ? 16.512 -11.886 -8.525 1.00 85.06 135 GLU A CA 1
ATOM 1090 C C . GLU A 1 135 ? 15.870 -10.586 -9.029 1.00 85.06 135 GLU A C 1
ATOM 1092 O O . GLU A 1 135 ? 15.520 -9.710 -8.246 1.00 85.06 135 GLU A O 1
ATOM 1097 N N . ASP A 1 136 ? 15.692 -10.483 -10.342 1.00 89.06 136 ASP A N 1
ATOM 1098 C CA . ASP A 1 136 ? 15.304 -9.307 -11.110 1.00 89.06 136 ASP A CA 1
ATOM 1099 C C . ASP A 1 136 ? 13.900 -9.455 -11.713 1.00 89.06 136 ASP A C 1
ATOM 1101 O O . ASP A 1 136 ? 13.699 -9.241 -12.904 1.00 89.06 136 ASP A O 1
ATOM 1105 N N . PHE A 1 137 ? 12.924 -9.843 -10.893 1.00 90.12 137 PHE A N 1
ATOM 1106 C CA . PHE A 1 137 ? 11.534 -10.032 -11.323 1.00 90.12 137 PHE A CA 1
ATOM 1107 C C . PHE A 1 137 ? 10.629 -8.861 -10.920 1.00 90.12 137 PHE A C 1
ATOM 1109 O O . PHE A 1 137 ? 10.893 -8.155 -9.941 1.00 90.12 137 PHE A O 1
ATOM 1116 N N . GLY A 1 138 ? 9.528 -8.676 -11.650 1.00 89.06 138 GLY A N 1
ATOM 1117 C CA . GLY A 1 138 ? 8.551 -7.627 -11.356 1.00 89.06 138 GLY A CA 1
ATOM 1118 C C . GLY A 1 138 ? 9.172 -6.226 -11.384 1.00 89.06 138 GLY A C 1
ATOM 1119 O O . GLY A 1 138 ? 9.930 -5.890 -12.292 1.00 89.06 138 GLY A O 1
ATOM 1120 N N . ALA A 1 139 ? 8.904 -5.405 -10.367 1.00 85.38 139 ALA A N 1
ATOM 1121 C CA . ALA A 1 139 ? 9.457 -4.047 -10.271 1.00 85.38 139 ALA A CA 1
ATOM 1122 C C . ALA A 1 139 ? 11.002 -4.003 -10.272 1.00 85.38 139 ALA A C 1
ATOM 1124 O O . ALA A 1 139 ? 11.606 -3.043 -10.756 1.00 85.38 139 ALA A O 1
ATOM 1125 N N . LEU A 1 140 ? 11.659 -5.059 -9.773 1.00 89.50 140 LEU A N 1
ATOM 1126 C CA . LEU A 1 140 ? 13.122 -5.150 -9.726 1.00 89.50 140 LEU A CA 1
ATOM 1127 C C . LEU A 1 140 ? 13.747 -5.259 -11.121 1.00 89.50 140 LEU A C 1
ATOM 1129 O O . LEU A 1 140 ? 14.875 -4.807 -11.320 1.00 89.50 140 LEU A O 1
ATOM 1133 N N . TYR A 1 141 ? 13.006 -5.788 -12.096 1.00 91.56 141 TYR A N 1
ATOM 1134 C CA . TYR A 1 141 ? 13.442 -5.803 -13.488 1.00 91.56 141 TYR A CA 1
ATOM 1135 C C . TYR A 1 141 ? 13.643 -4.378 -14.022 1.00 91.56 141 TYR A C 1
ATOM 1137 O O . TYR A 1 141 ? 14.666 -4.073 -14.633 1.00 91.56 141 TYR A O 1
ATOM 1145 N N . LEU A 1 142 ? 12.706 -3.470 -13.730 1.00 91.50 142 LEU A N 1
ATOM 1146 C CA . LEU A 1 142 ? 12.815 -2.068 -14.140 1.00 91.50 142 LEU A CA 1
ATOM 1147 C C . LEU A 1 142 ? 13.991 -1.375 -13.447 1.00 91.50 142 LEU A C 1
ATOM 1149 O O . LEU A 1 142 ? 14.722 -0.623 -14.088 1.00 91.50 142 LEU A O 1
ATOM 1153 N N . ALA A 1 143 ? 14.233 -1.672 -12.167 1.00 90.94 143 ALA A N 1
ATOM 1154 C CA . ALA A 1 143 ? 15.404 -1.163 -11.457 1.00 90.94 143 ALA A CA 1
ATOM 1155 C C . ALA A 1 143 ? 16.714 -1.593 -12.138 1.00 90.94 143 ALA A C 1
ATOM 1157 O O . ALA A 1 143 ? 17.600 -0.764 -12.330 1.00 90.94 143 ALA A O 1
ATOM 1158 N N . LYS A 1 144 ? 16.814 -2.854 -12.572 1.00 91.38 144 LYS A N 1
ATOM 1159 C CA . LYS A 1 144 ? 17.973 -3.366 -13.315 1.00 91.38 144 LYS A CA 1
ATOM 1160 C C . LYS A 1 144 ? 18.170 -2.658 -14.660 1.00 91.38 144 LYS A C 1
ATOM 1162 O O . LYS A 1 144 ? 19.307 -2.391 -15.033 1.00 91.38 144 LYS A O 1
ATOM 1167 N N . VAL A 1 145 ? 17.088 -2.360 -15.382 1.00 91.75 145 VAL A N 1
ATOM 1168 C CA . VAL A 1 145 ? 17.155 -1.714 -16.706 1.00 91.75 145 VAL A CA 1
ATOM 1169 C C . VAL A 1 145 ? 17.506 -0.228 -16.598 1.00 91.75 145 VAL A C 1
ATOM 1171 O O . VAL A 1 145 ? 18.400 0.240 -17.297 1.00 91.75 145 VAL A O 1
ATOM 1174 N N . PHE A 1 146 ? 16.822 0.517 -15.728 1.00 91.62 146 PHE A N 1
ATOM 1175 C CA . PHE A 1 146 ? 16.950 1.977 -15.653 1.00 91.62 146 PHE A CA 1
ATOM 1176 C C . PHE A 1 146 ? 18.027 2.458 -14.676 1.00 91.62 146 PHE A C 1
ATOM 1178 O O . PHE A 1 146 ? 18.539 3.565 -14.829 1.00 91.62 146 PHE A O 1
ATOM 1185 N N . PHE A 1 147 ? 18.382 1.643 -13.680 1.00 90.75 147 PHE A N 1
ATOM 1186 C CA . PHE A 1 147 ? 19.357 1.978 -12.639 1.00 90.75 147 PHE A CA 1
ATOM 1187 C C . PHE A 1 147 ? 20.299 0.791 -12.339 1.00 90.75 147 PHE A C 1
ATOM 1189 O O . PHE A 1 147 ? 20.396 0.357 -11.185 1.00 90.75 147 PHE A O 1
ATOM 1196 N N . PRO A 1 148 ? 21.022 0.260 -13.348 1.00 90.62 148 PRO A N 1
ATOM 1197 C CA . PRO A 1 148 ? 21.819 -0.961 -13.209 1.00 90.62 148 PRO A CA 1
ATOM 1198 C C . PRO A 1 148 ? 22.874 -0.858 -12.102 1.00 90.62 148 PRO A C 1
ATOM 1200 O O . PRO A 1 148 ? 23.011 -1.775 -11.296 1.00 90.62 148 PRO A O 1
ATOM 1203 N N . ASP A 1 149 ? 23.578 0.272 -12.000 1.00 88.44 149 ASP A N 1
ATOM 1204 C CA . ASP A 1 149 ? 24.621 0.460 -10.985 1.00 88.44 149 ASP A CA 1
ATOM 1205 C C . ASP A 1 149 ? 24.072 0.376 -9.555 1.00 88.44 149 ASP A C 1
ATOM 1207 O O . ASP A 1 149 ? 24.696 -0.233 -8.685 1.00 88.44 149 ASP A O 1
ATOM 1211 N N . ALA A 1 150 ? 22.896 0.959 -9.302 1.00 84.19 150 ALA A N 1
ATOM 1212 C CA . ALA A 1 150 ? 22.245 0.905 -7.994 1.00 84.19 150 ALA A CA 1
ATOM 1213 C C . ALA A 1 150 ? 21.725 -0.509 -7.686 1.00 84.19 150 ALA A C 1
ATOM 1215 O O . ALA A 1 150 ? 21.870 -0.987 -6.557 1.00 84.19 150 ALA A O 1
ATOM 1216 N N . PHE A 1 151 ? 21.183 -1.188 -8.704 1.00 86.81 151 PHE A N 1
ATOM 1217 C CA . PHE A 1 151 ? 20.702 -2.564 -8.615 1.00 86.81 151 PHE A CA 1
ATOM 1218 C C . PHE A 1 151 ? 21.833 -3.532 -8.233 1.00 86.81 151 PHE A C 1
ATOM 1220 O O . PHE A 1 151 ? 21.746 -4.204 -7.208 1.00 86.81 151 PHE A O 1
ATOM 1227 N N . TYR A 1 152 ? 22.941 -3.544 -8.982 1.00 86.81 152 TYR A N 1
ATOM 1228 C CA . TYR A 1 152 ? 24.066 -4.453 -8.721 1.00 86.81 152 TYR A CA 1
ATOM 1229 C C . TYR A 1 152 ? 24.820 -4.147 -7.420 1.00 86.81 152 TYR A C 1
ATOM 1231 O O . TYR A 1 152 ? 25.457 -5.033 -6.852 1.00 86.81 152 TYR A O 1
ATOM 1239 N N . ARG A 1 153 ? 24.738 -2.910 -6.914 1.00 86.62 153 ARG A N 1
ATOM 1240 C CA . ARG A 1 153 ? 25.307 -2.524 -5.612 1.00 86.62 153 ARG A CA 1
ATOM 1241 C C . ARG A 1 153 ? 24.371 -2.786 -4.429 1.00 86.62 153 ARG A C 1
ATOM 1243 O O . ARG A 1 153 ? 24.746 -2.460 -3.306 1.00 86.62 153 ARG A O 1
ATOM 1250 N N . ASN A 1 154 ? 23.179 -3.348 -4.651 1.00 79.88 154 ASN A N 1
ATOM 1251 C CA . ASN A 1 154 ? 22.158 -3.563 -3.619 1.00 79.88 154 ASN A CA 1
ATOM 1252 C C . ASN A 1 154 ? 21.822 -2.286 -2.822 1.00 79.88 154 ASN A C 1
ATOM 1254 O O . ASN A 1 154 ? 21.552 -2.341 -1.623 1.00 79.88 154 ASN A O 1
ATOM 1258 N N . GLN A 1 155 ? 21.819 -1.122 -3.481 1.00 75.81 155 GLN A N 1
ATOM 1259 C CA . GLN A 1 155 ? 21.554 0.178 -2.840 1.00 75.81 155 GLN A CA 1
ATOM 1260 C C . GLN A 1 155 ? 20.053 0.487 -2.684 1.00 75.81 155 GLN A C 1
ATOM 1262 O O . GLN A 1 155 ? 19.677 1.602 -2.331 1.00 75.81 155 GLN A O 1
ATOM 1267 N N . GLY A 1 156 ? 19.197 -0.514 -2.909 1.00 67.50 156 GLY A N 1
ATOM 1268 C CA . GLY A 1 156 ? 17.745 -0.381 -2.949 1.00 67.50 156 GLY A CA 1
ATOM 1269 C C . GLY A 1 156 ? 17.219 -0.250 -4.378 1.00 67.50 156 GLY A C 1
ATOM 1270 O O . GLY A 1 156 ? 17.892 0.269 -5.266 1.00 67.50 156 GLY A O 1
ATOM 1271 N N . ALA A 1 157 ? 16.006 -0.755 -4.602 1.00 71.38 157 ALA A N 1
ATOM 1272 C CA . ALA A 1 157 ? 15.318 -0.619 -5.878 1.00 71.38 157 ALA A CA 1
ATOM 1273 C C . ALA A 1 157 ? 14.529 0.699 -5.898 1.00 71.38 157 ALA A C 1
ATOM 1275 O O . ALA A 1 157 ? 13.722 0.919 -4.988 1.00 71.38 157 ALA A O 1
ATOM 1276 N N . PRO A 1 158 ? 14.735 1.569 -6.903 1.00 79.94 158 PRO A N 1
ATOM 1277 C CA . PRO A 1 158 ? 13.932 2.772 -7.067 1.00 79.94 158 PRO A CA 1
ATOM 1278 C C . PRO A 1 158 ? 12.453 2.411 -7.187 1.00 79.94 158 PRO A C 1
ATOM 1280 O O . PRO A 1 158 ? 12.095 1.429 -7.838 1.00 79.94 158 PRO A O 1
ATOM 1283 N N . ALA A 1 159 ? 11.584 3.210 -6.575 1.00 83.38 159 ALA A N 1
ATOM 1284 C CA . ALA A 1 159 ? 10.151 3.048 -6.766 1.00 83.38 159 ALA A CA 1
ATOM 1285 C C . ALA A 1 159 ? 9.774 3.573 -8.156 1.00 83.38 159 ALA A C 1
ATOM 1287 O O . ALA A 1 159 ? 10.204 4.658 -8.540 1.00 83.38 159 ALA A O 1
ATOM 1288 N N . PHE A 1 160 ? 8.954 2.839 -8.907 1.00 88.50 160 PHE A N 1
ATOM 1289 C CA . PHE A 1 160 ? 8.485 3.275 -10.229 1.00 88.50 160 PHE A CA 1
ATOM 1290 C C . PHE A 1 160 ? 7.035 3.767 -10.212 1.00 88.50 160 PHE A C 1
ATOM 1292 O O . PHE A 1 160 ? 6.555 4.292 -11.212 1.00 88.50 160 PHE A O 1
ATOM 1299 N N . GLY A 1 161 ? 6.325 3.639 -9.085 1.00 87.56 161 GLY A N 1
ATOM 1300 C CA . GLY A 1 161 ? 4.940 4.090 -8.954 1.00 87.56 161 GLY A CA 1
ATOM 1301 C C . GLY A 1 161 ? 4.044 3.470 -10.031 1.00 87.56 161 GLY A C 1
ATOM 1302 O O . GLY A 1 161 ? 4.023 2.257 -10.215 1.00 87.56 161 GLY A O 1
ATOM 1303 N N . TYR A 1 162 ? 3.323 4.302 -10.787 1.00 89.69 162 TYR A N 1
ATOM 1304 C CA . TYR A 1 162 ? 2.515 3.824 -11.919 1.00 89.69 162 TYR A CA 1
ATOM 1305 C C . TYR A 1 162 ? 3.338 3.419 -13.152 1.00 89.69 162 TYR A C 1
ATOM 1307 O O . TYR A 1 162 ? 2.777 2.843 -14.080 1.00 89.69 162 TYR A O 1
ATOM 1315 N N . GLY A 1 163 ? 4.650 3.672 -13.158 1.00 91.56 163 GLY A N 1
ATOM 1316 C CA . GLY A 1 163 ? 5.576 3.238 -14.203 1.00 91.56 163 GLY A CA 1
ATOM 1317 C C . GLY A 1 163 ? 5.627 1.722 -14.370 1.00 91.56 163 GLY A C 1
ATOM 1318 O O . GLY A 1 163 ? 5.783 1.254 -15.487 1.00 91.56 163 GLY A O 1
ATOM 1319 N N . GLU A 1 164 ? 5.406 0.949 -13.302 1.00 91.56 164 GLU A N 1
ATOM 1320 C CA . GLU A 1 164 ? 5.341 -0.521 -13.376 1.00 91.56 164 GLU A CA 1
ATOM 1321 C C . GLU A 1 164 ? 4.138 -0.982 -14.204 1.00 91.56 164 GLU A C 1
ATOM 1323 O O . GLU A 1 164 ? 4.262 -1.786 -15.123 1.00 91.56 164 GLU A O 1
ATOM 1328 N N . LEU A 1 165 ? 2.968 -0.396 -13.934 1.00 92.62 165 LEU A N 1
ATOM 1329 C CA . LEU A 1 165 ? 1.752 -0.674 -14.695 1.00 92.62 165 LEU A CA 1
ATOM 1330 C C . LEU A 1 165 ? 1.822 -0.112 -16.117 1.00 92.62 165 LEU A C 1
ATOM 1332 O O . LEU A 1 165 ? 1.181 -0.660 -17.011 1.00 92.62 165 LEU A O 1
ATOM 1336 N N . TYR A 1 166 ? 2.560 0.980 -16.328 1.00 94.19 166 TYR A N 1
ATOM 1337 C CA . TYR A 1 166 ? 2.829 1.513 -17.664 1.00 94.19 166 TYR A CA 1
ATOM 1338 C C . TYR A 1 166 ? 3.764 0.605 -18.459 1.00 94.19 166 TYR A C 1
ATOM 1340 O O . TYR A 1 166 ? 3.495 0.335 -19.624 1.00 94.19 166 TYR A O 1
ATOM 1348 N N . ALA A 1 167 ? 4.810 0.066 -17.836 1.00 95.06 167 ALA A N 1
ATOM 1349 C CA . ALA A 1 167 ? 5.681 -0.919 -18.463 1.00 95.06 167 ALA A CA 1
ATOM 1350 C C . ALA A 1 167 ? 4.908 -2.177 -18.889 1.00 95.06 167 ALA A C 1
ATOM 1352 O O . ALA A 1 167 ? 5.213 -2.753 -19.925 1.00 95.06 167 ALA A O 1
ATOM 1353 N N . ASP A 1 168 ? 3.880 -2.589 -18.142 1.00 94.75 168 ASP A N 1
ATOM 1354 C CA . ASP A 1 168 ? 3.034 -3.721 -18.535 1.00 94.75 168 ASP A CA 1
ATOM 1355 C C . ASP A 1 168 ? 1.987 -3.376 -19.603 1.00 94.75 168 ASP A C 1
ATOM 1357 O O . ASP A 1 168 ? 1.813 -4.137 -20.553 1.00 94.75 168 ASP A O 1
ATOM 1361 N N . PHE A 1 169 ? 1.257 -2.268 -19.446 1.00 94.62 169 PHE A N 1
ATOM 1362 C CA . PHE A 1 169 ? 0.023 -2.012 -20.205 1.00 94.62 169 PHE A CA 1
ATOM 1363 C C . PHE A 1 169 ? 0.068 -0.767 -21.099 1.00 94.62 169 PHE A C 1
ATOM 1365 O O . PHE A 1 169 ? -0.879 -0.515 -21.849 1.00 94.62 169 PHE A O 1
ATOM 1372 N N . GLY A 1 170 ? 1.128 0.034 -21.026 1.00 93.12 170 GLY A N 1
ATOM 1373 C CA . GLY A 1 170 ? 1.289 1.264 -21.793 1.00 93.12 170 GLY A CA 1
ATOM 1374 C C . GLY A 1 170 ? 0.095 2.207 -21.658 1.00 93.12 170 GLY A C 1
ATOM 1375 O O . GLY A 1 170 ? -0.353 2.556 -20.566 1.00 93.12 170 GLY A O 1
ATOM 1376 N N . LEU A 1 171 ? -0.487 2.601 -22.791 1.00 91.81 171 LEU A N 1
ATOM 1377 C CA . LEU A 1 171 ? -1.654 3.491 -22.816 1.00 91.81 171 LEU A CA 1
ATOM 1378 C C . LEU A 1 171 ? -2.923 2.878 -22.196 1.00 91.81 171 LEU A C 1
ATOM 1380 O O . LEU A 1 171 ? -3.871 3.614 -21.923 1.00 91.81 171 LEU A O 1
ATOM 1384 N N . PHE A 1 172 ? -2.956 1.569 -21.927 1.00 94.00 172 PHE A N 1
ATOM 1385 C CA . PHE A 1 172 ? -4.066 0.920 -21.222 1.00 94.00 172 PHE A CA 1
ATOM 1386 C C . PHE A 1 172 ? -3.955 1.000 -19.693 1.00 94.00 172 PHE A C 1
ATOM 1388 O O . PHE A 1 172 ? -4.906 0.632 -19.000 1.00 94.00 172 PHE A O 1
ATOM 1395 N N . THR A 1 173 ? -2.864 1.533 -19.130 1.00 93.50 173 THR A N 1
ATOM 1396 C CA . THR A 1 173 ? -2.723 1.712 -17.674 1.00 93.50 173 THR A CA 1
ATOM 1397 C C . THR A 1 173 ? -3.895 2.460 -17.028 1.00 93.50 173 THR A C 1
ATOM 1399 O O . THR A 1 173 ? -4.396 1.971 -16.015 1.00 93.50 173 THR A O 1
ATOM 1402 N N . PRO A 1 174 ? -4.420 3.579 -17.576 1.00 94.19 174 PRO A N 1
ATOM 1403 C CA . PRO A 1 174 ? -5.589 4.242 -16.998 1.00 94.19 174 PRO A CA 1
ATOM 1404 C C . PRO A 1 174 ? -6.824 3.336 -16.940 1.00 94.19 174 PRO A C 1
ATOM 1406 O O . PRO A 1 174 ? -7.550 3.357 -15.950 1.00 94.19 174 PRO A O 1
ATOM 1409 N N . VAL A 1 175 ? -7.040 2.495 -17.958 1.00 95.00 175 VAL A N 1
ATOM 1410 C CA . VAL A 1 175 ? -8.156 1.535 -17.987 1.00 95.00 175 VAL A CA 1
ATOM 1411 C C . VAL A 1 175 ? -8.003 0.514 -16.860 1.00 95.00 175 VAL A C 1
ATOM 1413 O O . VAL A 1 175 ? -8.946 0.280 -16.104 1.00 95.00 175 VAL A O 1
ATOM 1416 N N . TRP A 1 176 ? -6.799 -0.035 -16.686 1.00 92.19 176 TRP A N 1
ATOM 1417 C CA . TRP A 1 176 ? -6.496 -0.942 -15.579 1.00 92.19 176 TRP A CA 1
ATOM 1418 C C . TRP A 1 176 ? -6.707 -0.284 -14.207 1.00 92.19 176 TRP A C 1
ATOM 1420 O O . TRP A 1 176 ? -7.296 -0.885 -13.303 1.00 92.19 176 TRP A O 1
ATOM 1430 N N . LEU A 1 177 ? -6.274 0.969 -14.039 1.00 93.25 177 LEU A N 1
ATOM 1431 C CA . LEU A 1 177 ? -6.467 1.730 -12.801 1.00 93.25 177 LEU A CA 1
ATOM 1432 C C . LEU A 1 177 ? -7.950 1.964 -12.493 1.00 93.25 177 LEU A C 1
ATOM 1434 O O . LEU A 1 177 ? -8.354 1.837 -11.339 1.00 93.25 177 LEU A O 1
ATOM 1438 N N . VAL A 1 178 ? -8.774 2.241 -13.507 1.00 95.75 178 VAL A N 1
ATOM 1439 C CA . VAL A 1 178 ? -10.228 2.370 -13.338 1.00 95.75 178 VAL A CA 1
ATOM 1440 C C . VAL A 1 178 ? -10.838 1.043 -12.892 1.00 95.75 178 VAL A C 1
ATOM 1442 O O . VAL A 1 178 ? -11.541 1.011 -11.883 1.00 95.75 178 VAL A O 1
ATOM 1445 N N . ILE A 1 179 ? -10.543 -0.061 -13.585 1.00 94.81 179 ILE A N 1
ATOM 1446 C CA . ILE A 1 179 ? -11.104 -1.384 -13.263 1.00 94.81 179 ILE A CA 1
ATOM 1447 C C . ILE A 1 179 ? -10.703 -1.814 -11.846 1.00 94.81 179 ILE A C 1
ATOM 1449 O O . ILE A 1 179 ? -11.555 -2.156 -11.021 1.00 94.81 179 ILE A O 1
ATOM 1453 N N . SER A 1 180 ? -9.407 -1.755 -11.537 1.00 91.44 180 SER A N 1
ATOM 1454 C CA . SER A 1 180 ? -8.889 -2.126 -10.217 1.00 91.44 180 SER A CA 1
ATOM 1455 C C . SER A 1 180 ? -9.386 -1.185 -9.114 1.00 91.44 180 SER A C 1
ATOM 1457 O O . SER A 1 180 ? -9.675 -1.638 -8.006 1.00 91.44 180 SER A O 1
ATOM 1459 N N . GLY A 1 181 ? -9.551 0.106 -9.409 1.00 93.06 181 GLY A N 1
ATOM 1460 C CA . GLY A 1 181 ? -10.125 1.096 -8.503 1.00 93.06 181 GLY A CA 1
ATOM 1461 C C . GLY A 1 181 ? -11.594 0.827 -8.176 1.00 93.06 181 GLY A C 1
ATOM 1462 O O . GLY A 1 181 ? -11.963 0.837 -7.002 1.00 93.06 181 GLY A O 1
ATOM 1463 N N . VAL A 1 182 ? -12.419 0.511 -9.181 1.00 96.00 182 VAL A N 1
ATOM 1464 C CA . VAL A 1 182 ? -13.824 0.111 -8.981 1.00 96.00 182 VAL A CA 1
ATOM 1465 C C . VAL A 1 182 ? -13.895 -1.126 -8.091 1.00 96.00 182 VAL A C 1
ATOM 1467 O O . VAL A 1 182 ? -14.632 -1.130 -7.105 1.00 96.00 182 VAL A O 1
ATOM 1470 N N . PHE A 1 183 ? -13.080 -2.144 -8.376 1.00 94.25 183 PHE A N 1
ATOM 1471 C CA . PHE A 1 183 ? -13.048 -3.364 -7.573 1.00 94.25 183 PHE A CA 1
ATOM 1472 C C . PHE A 1 183 ? -12.654 -3.090 -6.113 1.00 94.25 183 PHE A C 1
ATOM 1474 O O . PHE A 1 183 ? -13.359 -3.502 -5.188 1.00 94.25 183 PHE A O 1
ATOM 1481 N N . LYS A 1 184 ? -11.580 -2.320 -5.887 1.00 92.25 184 LYS A N 1
ATOM 1482 C CA . LYS A 1 184 ? -11.156 -1.895 -4.542 1.00 92.25 184 LYS A CA 1
ATOM 1483 C C . LYS A 1 184 ? -12.245 -1.094 -3.828 1.00 92.25 184 LYS A C 1
ATOM 1485 O O . LYS A 1 184 ? -12.473 -1.318 -2.643 1.00 92.25 184 LYS A O 1
ATOM 1490 N N . GLY A 1 185 ? -12.948 -0.211 -4.537 1.00 95.12 185 GLY A N 1
ATOM 1491 C CA . GLY A 1 185 ? -14.050 0.585 -3.998 1.00 95.12 185 GLY A CA 1
ATOM 1492 C C . GLY A 1 185 ? -15.241 -0.265 -3.551 1.00 95.12 185 GLY A C 1
ATOM 1493 O O . GLY A 1 185 ? -15.761 -0.063 -2.452 1.00 95.12 185 GLY A O 1
ATOM 1494 N N . VAL A 1 186 ? -15.634 -1.259 -4.355 1.00 96.94 186 VAL A N 1
ATOM 1495 C CA . VAL A 1 186 ? -16.697 -2.216 -4.001 1.00 96.94 186 VAL A CA 1
ATOM 1496 C C . VAL A 1 186 ? -16.321 -2.994 -2.739 1.00 96.94 186 VAL A C 1
ATOM 1498 O O . VAL A 1 186 ? -17.114 -3.053 -1.795 1.00 96.94 186 VAL A O 1
ATOM 1501 N N . LEU A 1 187 ? -15.095 -3.523 -2.672 1.00 96.06 187 LEU A N 1
ATOM 1502 C CA . LEU A 1 187 ? -14.609 -4.240 -1.491 1.00 96.06 187 LEU A CA 1
ATOM 1503 C C . LEU A 1 187 ? -14.520 -3.330 -0.259 1.00 96.06 187 LEU A C 1
ATOM 1505 O O . LEU A 1 187 ? -14.992 -3.703 0.814 1.00 96.06 187 LEU A O 1
ATOM 1509 N N . ALA A 1 188 ? -13.984 -2.117 -0.405 1.00 96.06 188 ALA A N 1
ATOM 1510 C CA . ALA A 1 188 ? -13.907 -1.142 0.680 1.00 96.06 188 ALA A CA 1
ATOM 1511 C C . ALA A 1 188 ? -15.301 -0.803 1.224 1.00 96.06 188 ALA A C 1
ATOM 1513 O O . ALA A 1 188 ? -15.499 -0.737 2.441 1.00 96.06 188 ALA A O 1
ATOM 1514 N N . LYS A 1 189 ? -16.301 -0.643 0.348 1.00 97.06 189 LYS A N 1
ATOM 1515 C CA . LYS A 1 189 ? -17.686 -0.406 0.764 1.00 97.06 189 LYS A CA 1
ATOM 1516 C C . LYS A 1 189 ? -18.265 -1.608 1.510 1.00 97.06 189 LYS A C 1
ATOM 1518 O O . LYS A 1 189 ? -18.839 -1.429 2.582 1.00 97.06 189 LYS A O 1
ATOM 1523 N N . TYR A 1 190 ? -18.071 -2.819 0.994 1.00 97.19 190 TYR A N 1
ATOM 1524 C CA . TYR A 1 190 ? -18.512 -4.044 1.661 1.00 97.19 190 TYR A CA 1
ATOM 1525 C C . TYR A 1 190 ? -17.902 -4.179 3.067 1.00 97.19 190 TYR A C 1
ATOM 1527 O O . TYR A 1 190 ? -18.630 -4.289 4.058 1.00 97.19 190 TYR A O 1
ATOM 1535 N N . PHE A 1 191 ? -16.573 -4.094 3.177 1.00 96.81 191 PHE A N 1
ATOM 1536 C CA . PHE A 1 191 ? -15.875 -4.263 4.450 1.00 96.81 191 PHE A CA 1
ATOM 1537 C C . PHE A 1 191 ? -16.122 -3.112 5.426 1.00 96.81 191 PHE A C 1
ATOM 1539 O O . PHE A 1 191 ? -16.222 -3.363 6.624 1.00 96.81 191 PHE A O 1
ATOM 1546 N N . SER A 1 192 ? -16.285 -1.871 4.957 1.00 96.62 192 SER A N 1
ATOM 1547 C CA . SER A 1 192 ? -16.641 -0.740 5.831 1.00 96.62 192 SER A CA 1
ATOM 1548 C C . SER A 1 192 ? -18.036 -0.880 6.440 1.00 96.62 192 SER A C 1
ATOM 1550 O O . SER A 1 192 ? -18.216 -0.561 7.617 1.00 96.62 192 SER A O 1
ATOM 1552 N N . ASN A 1 193 ? -19.015 -1.377 5.676 1.00 96.69 193 ASN A N 1
ATOM 1553 C CA . ASN A 1 193 ? -20.351 -1.666 6.194 1.00 96.69 193 ASN A CA 1
ATOM 1554 C C . ASN A 1 193 ? -20.280 -2.796 7.233 1.00 96.69 193 ASN A C 1
ATOM 1556 O O . ASN A 1 193 ? -20.735 -2.620 8.360 1.00 96.69 193 ASN A O 1
ATOM 1560 N N . LYS A 1 194 ? -19.615 -3.914 6.902 1.00 96.62 194 LYS A N 1
ATOM 1561 C CA . LYS A 1 194 ? -19.455 -5.049 7.828 1.00 96.62 194 LYS A CA 1
ATOM 1562 C C . LYS A 1 194 ? -18.730 -4.667 9.114 1.00 96.62 194 LYS A C 1
ATOM 1564 O O . LYS A 1 194 ? -19.172 -5.034 10.193 1.00 96.62 194 LYS A O 1
ATOM 1569 N N . THR A 1 195 ? -17.676 -3.866 9.004 1.00 95.25 195 THR A N 1
ATOM 1570 C CA . THR A 1 195 ? -16.933 -3.301 10.139 1.00 95.25 195 THR A CA 1
ATOM 1571 C C . THR A 1 195 ? -17.845 -2.515 11.085 1.00 95.25 195 THR A C 1
ATOM 1573 O O . THR A 1 195 ? -17.752 -2.686 12.298 1.00 95.25 195 THR A O 1
ATOM 1576 N N . GLN A 1 196 ? -18.734 -1.671 10.554 1.00 94.56 196 GLN A N 1
ATOM 1577 C CA . GLN A 1 196 ? -19.676 -0.884 11.360 1.00 94.56 196 GLN A CA 1
ATOM 1578 C C . GLN A 1 196 ? -20.769 -1.753 11.998 1.00 94.56 196 GLN A C 1
ATOM 1580 O O . GLN A 1 196 ? -21.144 -1.516 13.147 1.00 94.56 196 GLN A O 1
ATOM 1585 N N . GLU A 1 197 ? -21.259 -2.758 11.267 1.00 95.56 197 GLU A N 1
ATOM 1586 C CA . GLU A 1 197 ? -22.284 -3.701 11.731 1.00 95.56 197 GLU A CA 1
ATOM 1587 C C . GLU A 1 197 ? -21.775 -4.583 12.879 1.00 95.56 197 GLU A C 1
ATOM 1589 O O . GLU A 1 197 ? -22.409 -4.670 13.928 1.00 95.56 197 GLU A O 1
ATOM 1594 N N . THR A 1 198 ? -20.626 -5.239 12.694 1.00 94.19 198 THR A N 1
ATOM 1595 C CA . THR A 1 198 ? -20.119 -6.253 13.634 1.00 94.19 198 THR A CA 1
ATOM 1596 C C . THR A 1 198 ? -19.173 -5.689 14.681 1.00 94.19 198 THR A C 1
ATOM 1598 O O . THR A 1 198 ? -18.962 -6.320 15.715 1.00 94.19 198 THR A O 1
ATOM 1601 N N . LYS A 1 199 ? -18.558 -4.530 14.409 1.00 93.12 199 LYS A N 1
ATOM 1602 C CA . LYS A 1 199 ? -17.488 -3.941 15.223 1.00 93.12 199 LYS A CA 1
ATOM 1603 C C . LYS A 1 199 ? -16.347 -4.923 15.500 1.00 93.12 199 LYS A C 1
ATOM 1605 O O . LYS A 1 199 ? -15.809 -4.960 16.606 1.00 93.12 199 LYS A O 1
ATOM 1610 N N . SER A 1 200 ? -15.982 -5.725 14.500 1.00 91.94 200 SER A N 1
ATOM 1611 C CA . SER A 1 200 ? -14.943 -6.749 14.620 1.00 91.94 200 SER A CA 1
ATOM 1612 C C . SER A 1 200 ? -13.612 -6.334 13.988 1.00 91.94 200 SER A C 1
ATOM 1614 O O . SER A 1 200 ? -13.558 -5.633 12.974 1.00 91.94 200 SER A O 1
ATOM 1616 N N . ALA A 1 201 ? -12.514 -6.814 14.577 1.00 93.12 201 ALA A N 1
ATOM 1617 C CA . ALA A 1 201 ? -11.163 -6.499 14.123 1.00 93.12 201 ALA A CA 1
ATOM 1618 C C . ALA A 1 201 ? -10.832 -7.100 12.747 1.00 93.12 201 ALA A C 1
ATOM 1620 O O . ALA A 1 201 ? -10.172 -6.446 11.944 1.00 93.12 201 ALA A O 1
ATOM 1621 N N . HIS A 1 202 ? -11.324 -8.304 12.439 1.00 94.12 202 HIS A N 1
ATOM 1622 C CA . HIS A 1 202 ? -11.041 -8.975 11.167 1.00 94.12 202 HIS A CA 1
ATOM 1623 C C . HIS A 1 202 ? -11.606 -8.215 9.956 1.00 94.12 202 HIS A C 1
ATOM 1625 O O . HIS A 1 202 ? -10.892 -8.009 8.976 1.00 94.12 202 HIS A O 1
ATOM 1631 N N . TYR A 1 203 ? -12.849 -7.718 10.026 1.00 95.56 203 TYR A N 1
ATOM 1632 C CA . TYR A 1 203 ? -13.403 -6.890 8.948 1.00 95.56 203 TYR A CA 1
ATOM 1633 C C . TYR A 1 203 ? -12.720 -5.528 8.880 1.00 95.56 203 TYR A C 1
ATOM 1635 O O . TYR A 1 203 ? -12.511 -5.012 7.783 1.00 95.56 203 TYR A O 1
ATOM 1643 N N . PHE A 1 204 ? -12.306 -4.981 10.027 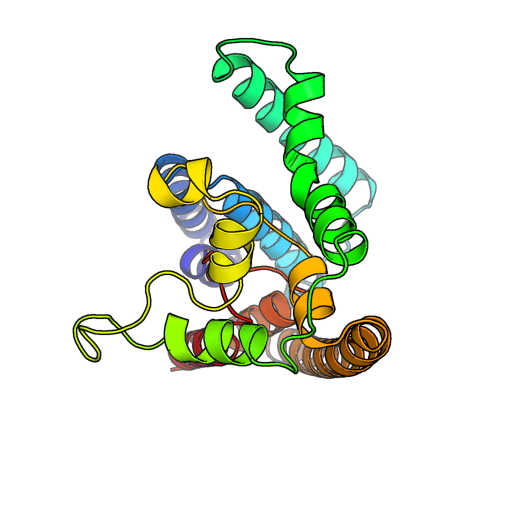1.00 96.12 204 PHE A N 1
ATOM 1644 C CA . PHE A 1 204 ? -11.573 -3.723 10.060 1.00 96.12 204 PHE A CA 1
ATOM 1645 C C . PHE A 1 204 ? -10.210 -3.828 9.364 1.00 96.12 204 PHE A C 1
ATOM 1647 O O . PHE A 1 204 ? -9.855 -2.939 8.599 1.00 96.12 204 PHE A O 1
ATOM 1654 N N . ILE A 1 205 ? -9.475 -4.930 9.550 1.00 95.19 205 ILE A N 1
ATOM 1655 C CA . ILE A 1 205 ? -8.208 -5.191 8.845 1.00 95.19 205 ILE A CA 1
ATOM 1656 C C . ILE A 1 205 ? -8.421 -5.210 7.326 1.00 95.19 205 ILE A C 1
ATOM 1658 O O . ILE A 1 205 ? -7.688 -4.538 6.600 1.00 95.19 205 ILE A O 1
ATOM 1662 N N . MET A 1 206 ? -9.455 -5.911 6.848 1.00 95.06 206 MET A N 1
ATOM 1663 C CA . MET A 1 206 ? -9.788 -5.943 5.419 1.00 95.06 206 MET A CA 1
ATOM 1664 C C . MET A 1 206 ? -10.225 -4.575 4.892 1.00 95.06 206 MET A C 1
ATOM 1666 O O . MET A 1 206 ? -9.841 -4.184 3.793 1.00 95.06 206 MET A O 1
ATOM 1670 N N . PHE A 1 207 ? -10.980 -3.813 5.686 1.00 96.06 207 PHE A N 1
ATOM 1671 C CA . PHE A 1 207 ? -11.350 -2.447 5.337 1.00 96.06 207 PHE A CA 1
ATOM 1672 C C . PHE A 1 207 ? -10.116 -1.551 5.169 1.00 96.06 207 PHE A C 1
ATOM 1674 O O . PHE A 1 207 ? -9.994 -0.902 4.132 1.00 96.06 207 PHE A O 1
ATOM 1681 N N . LEU A 1 208 ? -9.194 -1.554 6.142 1.00 94.94 208 LEU A N 1
ATOM 1682 C CA . LEU A 1 208 ? -7.942 -0.788 6.085 1.00 94.94 208 LEU A CA 1
ATOM 1683 C C . LEU A 1 208 ? -7.128 -1.139 4.834 1.00 94.94 208 LEU A C 1
ATOM 1685 O O . LEU A 1 208 ? -6.673 -0.245 4.122 1.00 94.94 208 LEU A O 1
ATOM 1689 N N . PHE A 1 209 ? -7.006 -2.431 4.533 1.00 92.88 209 PHE A N 1
ATOM 1690 C CA . PHE A 1 209 ? -6.329 -2.905 3.334 1.00 92.88 209 PHE A CA 1
ATOM 1691 C C . PHE A 1 209 ? -6.965 -2.351 2.044 1.00 92.88 209 PHE A C 1
ATOM 1693 O O . PHE A 1 209 ? -6.269 -1.795 1.194 1.00 92.88 209 PHE A O 1
ATOM 1700 N N . CYS A 1 210 ? -8.292 -2.449 1.899 1.00 93.25 210 CYS A N 1
ATOM 1701 C CA . CYS A 1 210 ? -8.988 -2.034 0.677 1.00 93.25 210 CYS A CA 1
ATOM 1702 C C . CYS A 1 210 ? -8.901 -0.527 0.396 1.00 93.25 210 CYS A C 1
ATOM 1704 O O . CYS A 1 210 ? -8.942 -0.129 -0.766 1.00 93.25 210 CYS A O 1
ATOM 1706 N N . ILE A 1 211 ? -8.753 0.306 1.431 1.00 92.69 211 ILE A N 1
ATOM 1707 C CA . ILE A 1 211 ? -8.551 1.758 1.284 1.00 92.69 211 ILE A CA 1
ATOM 1708 C C . ILE A 1 211 ? -7.072 2.154 1.136 1.00 92.69 211 ILE A C 1
ATOM 1710 O O . ILE A 1 211 ? -6.751 3.340 1.151 1.00 92.69 211 ILE A O 1
ATOM 1714 N N . GLY A 1 212 ? -6.170 1.178 0.994 1.00 89.06 212 GLY A N 1
ATOM 1715 C CA . GLY A 1 212 ? -4.751 1.408 0.723 1.00 89.06 212 GLY A CA 1
ATOM 1716 C C . GLY A 1 212 ? -3.874 1.594 1.962 1.00 89.06 212 GLY A C 1
ATOM 1717 O O . GLY A 1 212 ? -2.724 2.007 1.828 1.00 89.06 212 GLY A O 1
ATOM 1718 N N . ILE A 1 213 ? -4.365 1.285 3.166 1.00 89.88 213 ILE A N 1
ATOM 1719 C CA . ILE A 1 213 ? -3.522 1.278 4.367 1.00 89.88 213 ILE A CA 1
ATOM 1720 C C . ILE A 1 213 ? -2.818 -0.074 4.442 1.00 89.88 213 ILE A C 1
ATOM 1722 O O . ILE A 1 213 ? -3.425 -1.094 4.766 1.00 89.88 213 ILE A O 1
ATOM 1726 N N . SER A 1 214 ? -1.517 -0.070 4.153 1.00 81.12 214 SER A N 1
ATOM 1727 C CA . SER A 1 214 ? -0.667 -1.257 4.250 1.00 81.12 214 SER A CA 1
ATOM 1728 C C . SER A 1 214 ? -0.608 -1.754 5.699 1.00 81.12 214 SER A C 1
ATOM 1730 O O . SER A 1 214 ? -0.010 -1.102 6.559 1.00 81.12 214 SER A O 1
ATOM 1732 N N . VAL A 1 215 ? -1.255 -2.896 5.974 1.00 84.06 215 VAL A N 1
ATOM 1733 C CA . VAL A 1 215 ? -1.208 -3.577 7.282 1.00 84.06 215 VAL A CA 1
ATOM 1734 C C . VAL A 1 215 ? 0.063 -4.425 7.403 1.00 84.06 215 VAL A C 1
ATOM 1736 O O . VAL A 1 215 ? 0.655 -4.511 8.483 1.00 84.06 215 VAL A O 1
ATOM 1739 N N . ILE A 1 216 ? 0.498 -5.005 6.281 1.00 84.00 216 ILE A N 1
ATOM 1740 C CA . ILE A 1 216 ? 1.774 -5.702 6.114 1.00 84.00 216 ILE A CA 1
ATOM 1741 C C . ILE A 1 216 ? 2.693 -4.809 5.263 1.00 84.00 216 ILE A C 1
ATOM 1743 O O . ILE A 1 216 ? 2.482 -4.716 4.052 1.00 84.00 216 ILE A O 1
ATOM 1747 N N . PRO A 1 217 ? 3.701 -4.146 5.857 1.00 71.75 217 PRO A N 1
ATOM 1748 C CA . PRO A 1 217 ? 4.545 -3.187 5.152 1.00 71.75 217 PRO A CA 1
ATOM 1749 C C . PRO A 1 217 ? 5.675 -3.881 4.387 1.00 71.75 217 PRO A C 1
ATOM 1751 O O . PRO A 1 217 ? 6.849 -3.689 4.696 1.00 71.75 217 PRO A O 1
ATOM 1754 N N . VAL A 1 218 ? 5.319 -4.710 3.408 1.00 72.25 218 VAL A N 1
ATOM 1755 C CA . VAL A 1 218 ? 6.273 -5.285 2.449 1.00 72.25 218 VAL A CA 1
ATOM 1756 C C . VAL A 1 218 ? 6.160 -4.572 1.104 1.00 72.25 218 VAL A C 1
ATOM 1758 O O . VAL A 1 218 ? 5.125 -3.996 0.777 1.00 72.25 218 VAL A O 1
ATOM 1761 N N . SER A 1 219 ? 7.268 -4.545 0.367 1.00 59.78 219 SER A N 1
ATOM 1762 C CA . SER A 1 219 ? 7.481 -3.641 -0.767 1.00 59.78 219 SER A CA 1
ATOM 1763 C C . SER A 1 219 ? 6.840 -4.083 -2.081 1.00 59.78 219 SER A C 1
ATOM 1765 O O . SER A 1 219 ? 6.812 -3.281 -3.007 1.00 59.78 219 SER A O 1
ATOM 1767 N N . MET A 1 220 ? 6.344 -5.322 -2.191 1.00 67.31 220 MET A N 1
ATOM 1768 C CA . MET A 1 220 ? 5.869 -5.879 -3.462 1.00 67.31 220 MET A CA 1
ATOM 1769 C C . MET A 1 220 ? 4.537 -6.617 -3.333 1.00 67.31 220 MET A C 1
ATOM 1771 O O . MET A 1 220 ? 4.293 -7.332 -2.359 1.00 67.31 220 MET A O 1
ATOM 1775 N N . GLY A 1 221 ? 3.720 -6.466 -4.375 1.00 75.12 221 GLY A N 1
ATOM 1776 C CA . GLY A 1 221 ? 2.439 -7.140 -4.544 1.00 75.12 221 GLY A CA 1
ATOM 1777 C C . GLY A 1 221 ? 1.265 -6.467 -3.827 1.00 75.12 221 GLY A C 1
ATOM 1778 O O . GLY A 1 221 ? 1.408 -5.660 -2.910 1.00 75.12 221 GLY A O 1
ATOM 1779 N N . TRP A 1 222 ? 0.060 -6.827 -4.251 1.00 80.75 222 TRP A N 1
ATOM 1780 C CA . TRP A 1 222 ? -1.205 -6.355 -3.714 1.00 80.75 222 TRP A CA 1
ATOM 1781 C C . TRP A 1 222 ? -1.559 -7.067 -2.404 1.00 80.75 222 TRP A C 1
ATOM 1783 O O . TRP A 1 222 ? -2.424 -6.591 -1.695 1.00 80.75 222 TRP A O 1
ATOM 1793 N N . LEU A 1 223 ? -0.878 -8.157 -2.027 1.00 86.69 223 LEU A N 1
ATOM 1794 C CA . LEU A 1 223 ? -0.959 -8.831 -0.713 1.00 86.69 223 LEU A CA 1
ATOM 1795 C C . LEU A 1 223 ? -2.370 -9.193 -0.202 1.00 86.69 223 LEU A C 1
ATOM 1797 O O . LEU A 1 223 ? -2.579 -9.372 1.001 1.00 86.69 223 LEU A O 1
ATOM 1801 N N . PHE A 1 224 ? -3.370 -9.258 -1.082 1.00 89.00 224 PHE A N 1
ATOM 1802 C CA . PHE A 1 224 ? -4.748 -9.529 -0.677 1.00 89.00 224 PHE A CA 1
ATOM 1803 C C . PHE A 1 224 ? -4.911 -10.885 0.041 1.00 89.00 224 PHE A C 1
ATOM 1805 O O . PHE A 1 224 ? -5.538 -10.898 1.105 1.00 89.00 224 PHE A O 1
ATOM 1812 N N . PRO A 1 225 ? -4.329 -12.004 -0.449 1.00 89.44 225 PRO A N 1
ATOM 1813 C CA . PRO A 1 225 ? -4.406 -13.292 0.243 1.00 89.44 225 PRO A CA 1
ATOM 1814 C C . PRO A 1 225 ? -3.843 -13.247 1.667 1.00 89.44 225 PRO A C 1
ATOM 1816 O O . PRO A 1 225 ? -4.442 -13.792 2.589 1.00 89.44 225 PRO A O 1
ATOM 1819 N N . GLU A 1 226 ? -2.729 -12.551 1.873 1.00 91.06 226 GLU A N 1
ATOM 1820 C CA . GLU A 1 226 ? -2.069 -12.435 3.170 1.00 91.06 226 GLU A CA 1
ATOM 1821 C C . GLU A 1 226 ? -2.932 -11.657 4.168 1.00 91.06 226 GLU A C 1
ATOM 1823 O O . GLU A 1 226 ? -3.080 -12.062 5.322 1.00 91.06 226 GLU A O 1
ATOM 1828 N N . HIS A 1 227 ? -3.560 -10.565 3.725 1.00 91.75 227 HIS A N 1
ATOM 1829 C CA . HIS A 1 227 ? -4.480 -9.803 4.570 1.00 91.75 227 HIS A CA 1
ATOM 1830 C C . HIS A 1 227 ? -5.742 -10.608 4.898 1.00 91.75 227 HIS A C 1
ATOM 1832 O O . HIS A 1 227 ? -6.213 -10.554 6.036 1.00 91.75 227 HIS A O 1
ATOM 1838 N N . LEU A 1 228 ? -6.246 -11.403 3.947 1.00 92.19 228 LEU A N 1
ATOM 1839 C CA . LEU A 1 228 ? -7.358 -12.324 4.176 1.00 92.19 228 LEU A CA 1
ATOM 1840 C C . LEU A 1 228 ? -6.994 -13.386 5.223 1.00 92.19 228 LEU A C 1
ATOM 1842 O O . LEU A 1 228 ? -7.775 -13.625 6.142 1.00 92.19 228 LEU A O 1
ATOM 1846 N N . MET A 1 229 ? -5.802 -13.984 5.128 1.00 92.50 229 MET A N 1
ATOM 1847 C CA . MET A 1 229 ? -5.309 -14.954 6.111 1.00 92.50 229 MET A CA 1
ATOM 1848 C C . MET A 1 229 ? -5.190 -14.335 7.503 1.00 92.50 229 MET A C 1
ATOM 1850 O O . MET A 1 229 ? -5.644 -14.936 8.472 1.00 92.50 229 MET A O 1
ATOM 1854 N N . ILE A 1 230 ? -4.641 -13.122 7.616 1.00 92.00 230 ILE A N 1
ATOM 1855 C CA . ILE A 1 230 ? -4.563 -12.411 8.900 1.00 92.00 230 ILE A CA 1
ATOM 1856 C C . ILE A 1 230 ? -5.962 -12.146 9.454 1.00 92.00 230 ILE A C 1
ATOM 1858 O O . ILE A 1 230 ? -6.214 -12.401 10.630 1.00 92.00 230 ILE A O 1
ATOM 1862 N N . ALA A 1 231 ? -6.882 -11.648 8.627 1.00 91.62 231 ALA A N 1
ATOM 1863 C CA . ALA A 1 231 ? -8.257 -11.412 9.049 1.00 91.62 231 ALA A CA 1
ATOM 1864 C C . ALA A 1 231 ? -8.923 -12.711 9.531 1.00 91.62 231 ALA A C 1
ATOM 1866 O O . ALA A 1 231 ? -9.603 -12.701 10.553 1.00 91.62 231 ALA A O 1
ATOM 1867 N N . PHE A 1 232 ? -8.678 -13.832 8.852 1.00 93.38 232 PHE A N 1
ATOM 1868 C CA . PHE A 1 232 ? -9.176 -15.144 9.255 1.00 93.38 232 PHE A CA 1
ATOM 1869 C C . PHE A 1 232 ? -8.563 -15.629 10.578 1.00 93.38 232 PHE A C 1
ATOM 1871 O O . PHE A 1 232 ? -9.293 -16.076 11.456 1.00 93.38 232 PHE A O 1
ATOM 1878 N N . MET A 1 233 ? -7.253 -15.464 10.780 1.00 92.88 233 MET A N 1
ATOM 1879 C CA . MET A 1 233 ? -6.591 -15.789 12.052 1.00 92.88 233 MET A CA 1
ATOM 1880 C C . MET A 1 233 ? -7.094 -14.935 13.222 1.00 92.88 233 MET A C 1
ATOM 1882 O O . MET A 1 233 ? -7.092 -15.399 14.350 1.00 92.88 233 MET A O 1
ATOM 1886 N N . VAL A 1 234 ? -7.506 -13.689 12.968 1.00 91.12 234 VAL A N 1
ATOM 1887 C CA . VAL A 1 234 ? -8.114 -12.804 13.979 1.00 91.12 234 VAL A CA 1
ATOM 1888 C C . VAL A 1 234 ? -9.594 -13.137 14.221 1.00 91.12 234 VAL A C 1
ATOM 1890 O O . VAL A 1 234 ? -10.178 -12.686 15.206 1.00 91.12 234 VAL A O 1
ATOM 1893 N N . TYR A 1 235 ? -10.231 -13.857 13.299 1.00 90.56 235 TYR A N 1
ATOM 1894 C CA . TYR A 1 235 ? -11.612 -14.305 13.438 1.00 90.56 235 TYR A CA 1
ATOM 1895 C C . TYR A 1 235 ? -11.740 -15.558 14.314 1.00 90.56 235 TYR A C 1
ATOM 1897 O O . TYR A 1 235 ? -12.691 -15.621 15.094 1.00 90.56 235 TYR A O 1
ATOM 1905 N N . ILE A 1 236 ? -10.817 -16.517 14.158 1.00 85.88 236 ILE A N 1
ATOM 1906 C CA . ILE A 1 236 ? -10.707 -17.729 14.992 1.00 85.88 236 ILE A CA 1
ATOM 1907 C C . ILE A 1 236 ? -10.353 -17.343 16.432 1.00 85.88 236 ILE A C 1
ATOM 1909 O O . ILE A 1 236 ? -10.991 -17.909 17.348 1.00 85.88 236 ILE A O 1
#

pLDDT: mean 87.94, std 7.24, range [59.78, 97.19]

Sequence (236 aa):
LVASICAFFTYKKSKLFCISIVLFNCILIFLHGNKGPIFSIFIAFILYLSYIENKKIKFMFLVKSFAVIAVIVTAFFAYTFTDGNPIENMANYSDYTRNAVLVASSNFDFMYGKLLMESEVYSRIPRAIWPDKPEDFGALYLAKVFFPDAFYRNQGAPAFGYGELYADFGLFTPVWLVISGVFKGVLAKYFSNKTQETKSAHYFIMFLFCIGISVIPVSMGWLFPEHLMIAFMVYI

Secondary structure (DSSP, 8-state):
-HHHHHHHTTTTT-HHHHHHHHHHHHHHHHHTS--HHHHHHHHHHHHHHHHTS-----HHHHHHHHHHHHHHHHHHHHHH--SS-HHHHHHHTTHHHHHHHHHHHTTPPP-TTHHHHHHHHGGGS-TTT-TT--SS-THHHHHHHH-HHHHHTTS-PPP-TTHHHHHHHGGGHHHHHHHHHHHHHHHHHHHHHHHHHH--HHHHHHHHHHTT--SS--SSS--HHHHHHHHHHHH-

Foldseek 3Di:
DLQLLVLLLCCVVDVPSSVVSLVVVCVVCVVVVNNQVNVLSVVLNVCLCCQLVVDDDDPVNVVVVVVVVVVVVVVVLVVPPDDDDSVVVVVVVVCLQVLLVVLLPVPAAAPQCQLVCCLAPVVPDDCVRVVPRDPQGRQSVSQCVVPVVCSVVVVDRDRNHLSSVCSHQPVCSVVVCVVLLVVLVVQLVVLSVVCNVPVASLSSLSNSLSVPSCPPPDDTDSCNVVSNVSSVVSVD

Radius of gyration: 19.99 Å; chains: 1; bounding box: 48×45×55 Å

Organism: Salmonella enterica (NCBI:txid28901)

InterPro domains:
  IPR002760 Putative O-antigen polymerase [PF01901] (7-118)